Protein AF-A0A7S3GQY9-F1 (afdb_monomer_lite)

Sequence (196 aa):
VGAWNVLYLYLNHKKFEDNCARFPATVRAINEAFPRQYSHAFFSALTPGSHILKHHGPSNRMLRVWLPICGLEGFRLRVGDTIVQPNAGEAFIWDHSFEHEAWHEGDETRVVLIVDIWHPDLTEPEVKFLGTLQSCRLRAGRALVERAAAEQEERGVGRDPQDATYFEIVEKARHLLTDDDWWIVRAERDPTTRPT

Radius of gyration: 19.25 Å; chains: 1; bounding box: 44×37×62 Å

Foldseek 3Di:
DKDKDKAWCFDQPDGPVVSCVVPVVVVVCCCVVAVQFRRTKIKMKIAAFDKFDKDADPDQQKKKKKAWADLQVQKWKDFANDIDRDDHRDIDIGRRRGIMMIGRNGHAITMIIMIIGGDPPDDPVRSVVVSVVSVVVVVVVVVVLVVVCVVCVVVVNHDDPVSQDPVSCCVVCVPVCPDDCRRVDPDDPDPPNDDD

pLDDT: mean 86.22, std 13.92, range [39.22, 98.44]

InterPro domains:
  IPR007803 Aspartyl/asparaginy/proline hydroxylase [PF05118] (3-120)
  IPR027443 Isopenicillin N synthase-like superfamily [G3DSA:2.60.120.330] (1-132)
  IPR039038 Aspartyl/asparaginyl beta-hydroxylase family [PTHR12366] (2-126)

Organism: NCBI:txid89044

Structure (mmCIF, N/CA/C/O backbone):
data_AF-A0A7S3GQY9-F1
#
_entry.id   AF-A0A7S3GQY9-F1
#
loop_
_atom_site.group_PDB
_atom_site.id
_atom_site.type_symbol
_atom_site.label_atom_id
_atom_site.label_alt_id
_atom_site.label_comp_id
_atom_site.label_asym_id
_atom_site.label_entity_id
_atom_site.label_seq_id
_atom_site.pdbx_PDB_ins_code
_atom_site.Cartn_x
_atom_site.Cartn_y
_atom_site.Cartn_z
_atom_site.occupancy
_atom_site.B_iso_or_equiv
_atom_site.auth_seq_id
_atom_site.auth_comp_id
_atom_site.auth_asym_id
_atom_site.auth_atom_id
_atom_site.pdbx_PDB_model_num
ATOM 1 N N . VAL A 1 1 ? 19.673 -8.620 -5.152 1.00 66.25 1 VAL A N 1
ATOM 2 C CA . VAL A 1 1 ? 18.716 -8.353 -4.054 1.00 66.25 1 VAL A CA 1
ATOM 3 C C . VAL A 1 1 ? 17.996 -7.082 -4.436 1.00 66.25 1 VAL A C 1
ATOM 5 O O . VAL A 1 1 ? 18.682 -6.114 -4.728 1.00 66.25 1 VAL A O 1
ATOM 8 N N . GLY A 1 2 ? 16.673 -7.121 -4.559 1.00 82.38 2 GLY A N 1
ATOM 9 C CA . GLY A 1 2 ? 15.887 -5.933 -4.884 1.00 82.38 2 GLY A CA 1
ATOM 10 C C . GLY A 1 2 ? 15.655 -5.048 -3.659 1.00 82.38 2 GLY A C 1
ATOM 11 O O . GLY A 1 2 ? 15.672 -5.553 -2.536 1.00 82.38 2 GLY A O 1
ATOM 12 N N . ALA A 1 3 ? 15.452 -3.749 -3.868 1.00 89.88 3 ALA A N 1
ATOM 13 C CA . ALA A 1 3 ? 15.103 -2.788 -2.829 1.00 89.88 3 ALA A CA 1
ATOM 14 C C . ALA A 1 3 ? 13.622 -2.395 -2.927 1.00 89.88 3 ALA A C 1
ATOM 16 O O . ALA A 1 3 ? 13.051 -2.299 -4.016 1.00 89.88 3 ALA A O 1
ATOM 17 N N . TRP A 1 4 ? 13.007 -2.172 -1.765 1.00 91.44 4 TRP A N 1
ATOM 18 C CA . TRP A 1 4 ? 11.614 -1.761 -1.615 1.00 91.44 4 TRP A CA 1
ATOM 19 C C . TRP A 1 4 ? 11.543 -0.582 -0.649 1.00 91.44 4 TRP A C 1
ATOM 21 O O . TRP A 1 4 ? 12.058 -0.677 0.465 1.00 91.44 4 TRP A O 1
ATOM 31 N N . ASN A 1 5 ? 10.894 0.506 -1.063 1.00 91.12 5 ASN A N 1
ATOM 32 C CA . ASN A 1 5 ? 10.642 1.655 -0.200 1.00 91.12 5 ASN A CA 1
ATOM 33 C C . ASN A 1 5 ? 9.211 2.181 -0.386 1.00 91.12 5 ASN A C 1
ATOM 35 O O . ASN A 1 5 ? 8.551 1.918 -1.398 1.00 91.12 5 ASN A O 1
ATOM 39 N N . VAL A 1 6 ? 8.715 2.895 0.623 1.00 92.44 6 VAL A N 1
ATOM 40 C CA . VAL A 1 6 ? 7.352 3.423 0.672 1.00 92.44 6 VAL A CA 1
ATOM 41 C C . VAL A 1 6 ? 7.327 4.869 1.159 1.00 92.44 6 VAL A C 1
ATOM 43 O O . VAL A 1 6 ? 7.982 5.229 2.134 1.00 92.44 6 VAL A O 1
ATOM 46 N N . LEU A 1 7 ? 6.489 5.694 0.530 1.00 93.06 7 LEU A N 1
ATOM 47 C CA . LEU A 1 7 ? 6.181 7.050 0.985 1.00 93.06 7 LEU A CA 1
ATOM 48 C C . LEU A 1 7 ? 4.730 7.101 1.458 1.00 93.06 7 LEU A C 1
ATOM 50 O O . LEU A 1 7 ? 3.800 7.094 0.650 1.00 93.06 7 LEU A O 1
ATOM 54 N N . TYR A 1 8 ? 4.534 7.158 2.776 1.00 94.88 8 TYR A N 1
ATOM 55 C CA . TYR A 1 8 ? 3.202 7.225 3.376 1.00 94.88 8 TYR A CA 1
ATOM 56 C C . TYR A 1 8 ? 2.562 8.605 3.224 1.00 94.88 8 TYR A C 1
ATOM 58 O O . TYR A 1 8 ? 3.174 9.622 3.546 1.00 94.88 8 TYR A O 1
ATOM 66 N N . L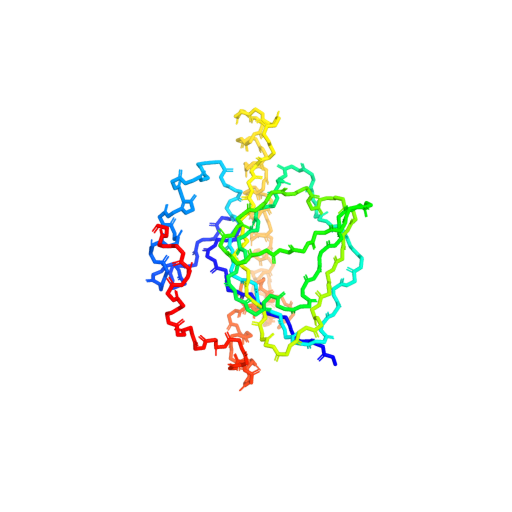EU A 1 9 ? 1.295 8.619 2.806 1.00 96.38 9 LEU A N 1
ATOM 67 C CA . LEU A 1 9 ? 0.381 9.758 2.943 1.00 96.38 9 LEU A CA 1
ATOM 68 C C . LEU A 1 9 ? -0.461 9.585 4.215 1.00 96.38 9 LEU A C 1
ATOM 70 O O . LEU A 1 9 ? -0.552 10.488 5.049 1.00 96.38 9 LEU A O 1
ATOM 74 N N . TYR A 1 10 ? -1.003 8.378 4.397 1.00 94.88 10 TYR A N 1
ATOM 75 C CA . TYR A 1 10 ? -1.777 7.965 5.562 1.00 94.88 10 TYR A CA 1
ATOM 76 C C . TYR A 1 10 ? -1.277 6.614 6.078 1.00 94.88 10 TYR A C 1
ATOM 78 O O . TYR A 1 10 ? -1.046 5.696 5.292 1.00 94.88 10 TYR A O 1
ATOM 86 N N . LEU A 1 11 ? -1.151 6.476 7.397 1.00 91.44 11 LEU A N 1
ATOM 87 C CA . LEU A 1 11 ? -0.920 5.195 8.063 1.00 91.44 11 LEU A CA 1
ATOM 88 C C . LEU A 1 11 ? -1.685 5.156 9.386 1.00 91.44 11 LEU A C 1
ATOM 90 O O . LEU A 1 11 ? -1.299 5.795 10.370 1.00 91.44 11 LEU A O 1
ATOM 94 N N . ASN A 1 12 ? -2.751 4.360 9.429 1.00 84.62 12 ASN A N 1
ATOM 95 C CA . ASN A 1 12 ? -3.686 4.327 10.549 1.00 84.62 12 ASN A CA 1
ATOM 96 C C . ASN A 1 12 ? -4.204 5.747 10.861 1.00 84.62 12 ASN A C 1
ATOM 98 O O . ASN A 1 12 ? -4.719 6.434 9.997 1.00 84.62 12 ASN A O 1
ATOM 102 N N . HIS A 1 13 ? -4.045 6.234 12.090 1.00 78.25 13 HIS A N 1
ATOM 103 C CA . HIS A 1 13 ? -4.490 7.573 12.489 1.00 78.25 13 HIS A CA 1
ATOM 104 C C . HIS A 1 13 ? -3.483 8.688 12.155 1.00 78.25 13 HIS A C 1
ATOM 106 O O . HIS A 1 13 ? -3.717 9.839 12.520 1.00 78.25 13 HIS A O 1
ATOM 112 N N . LYS A 1 14 ? -2.346 8.372 11.516 1.00 84.38 14 LYS A N 1
ATOM 113 C CA . LYS A 1 14 ? -1.317 9.358 11.177 1.00 84.38 14 LYS A CA 1
ATOM 114 C C . LYS A 1 14 ? -1.468 9.805 9.729 1.00 84.38 14 LYS A C 1
ATOM 116 O O . LYS A 1 14 ? -1.336 9.004 8.806 1.00 84.38 14 LYS A O 1
ATOM 121 N N . LYS A 1 15 ? -1.675 11.107 9.552 1.00 91.06 15 LYS A N 1
ATOM 122 C CA . LYS A 1 15 ? -1.499 11.811 8.283 1.00 91.06 15 LYS A CA 1
ATOM 123 C C . LYS A 1 15 ? -0.085 12.387 8.243 1.00 91.06 15 LYS A C 1
ATOM 125 O O . LYS A 1 15 ? 0.332 13.061 9.184 1.00 91.06 15 LYS A O 1
ATOM 130 N N . PHE A 1 16 ? 0.669 12.089 7.192 1.00 92.94 16 PHE A N 1
ATOM 131 C CA . PHE A 1 16 ? 2.026 12.606 7.015 1.00 92.94 16 PHE A CA 1
ATOM 132 C C . PHE A 1 16 ? 1.949 13.943 6.282 1.00 92.94 16 PHE A C 1
ATOM 134 O O . PHE A 1 16 ? 1.978 13.976 5.056 1.00 92.94 16 PHE A O 1
ATOM 141 N N . GLU A 1 17 ? 1.807 15.037 7.035 1.00 94.25 17 GLU A N 1
ATOM 142 C CA . GLU A 1 17 ? 1.502 16.365 6.479 1.00 94.25 17 GLU A CA 1
ATOM 143 C C . GLU A 1 17 ? 2.507 16.825 5.413 1.00 94.25 17 GLU A C 1
ATOM 145 O O . GLU A 1 17 ? 2.083 17.230 4.333 1.00 94.25 17 GLU A O 1
ATOM 150 N N . ASP A 1 18 ? 3.813 16.663 5.648 1.00 93.06 18 ASP A N 1
ATOM 151 C CA . ASP A 1 18 ? 4.853 17.043 4.679 1.00 93.06 18 ASP A CA 1
ATOM 152 C C . ASP A 1 18 ? 4.726 16.267 3.359 1.00 93.06 18 ASP A C 1
ATOM 154 O O . ASP A 1 18 ? 4.858 16.826 2.270 1.00 93.06 18 ASP A O 1
ATOM 158 N N . ASN A 1 19 ? 4.407 14.973 3.439 1.00 94.06 19 ASN A N 1
ATOM 159 C CA . ASN A 1 19 ? 4.183 14.137 2.263 1.00 94.06 19 ASN A CA 1
ATOM 160 C C . ASN A 1 19 ? 2.878 14.519 1.559 1.00 94.06 19 ASN A C 1
ATOM 162 O O . ASN A 1 19 ? 2.859 14.692 0.344 1.00 94.06 19 ASN A O 1
ATOM 166 N N . CYS A 1 20 ? 1.792 14.715 2.307 1.00 95.69 20 CYS A N 1
ATOM 167 C CA . CYS A 1 20 ? 0.514 15.161 1.757 1.00 95.69 20 CYS A CA 1
ATOM 168 C C . CYS A 1 20 ? 0.630 16.517 1.043 1.00 95.69 20 CYS A C 1
ATOM 170 O O . CYS A 1 20 ? 0.032 16.693 -0.018 1.00 95.69 20 CYS A O 1
ATOM 172 N N . ALA A 1 21 ? 1.418 17.451 1.583 1.00 96.12 21 ALA A N 1
ATOM 173 C CA . ALA A 1 21 ? 1.651 18.767 0.993 1.00 96.12 21 ALA A CA 1
ATOM 174 C C . ALA A 1 21 ? 2.384 18.699 -0.358 1.00 96.12 21 ALA A C 1
ATOM 176 O O . ALA A 1 21 ? 2.179 19.566 -1.206 1.00 96.12 21 ALA A O 1
ATOM 177 N N . ARG A 1 22 ? 3.189 17.652 -0.594 1.00 94.25 22 ARG A N 1
ATOM 178 C CA . ARG A 1 22 ? 3.856 17.396 -1.884 1.00 94.25 22 ARG A CA 1
ATOM 179 C C . ARG A 1 22 ? 2.909 16.834 -2.947 1.00 94.25 22 ARG A C 1
ATOM 181 O O . ARG A 1 22 ? 3.164 17.015 -4.134 1.00 94.25 22 ARG A O 1
ATOM 188 N N . PHE A 1 23 ? 1.814 16.188 -2.540 1.00 95.75 23 PHE A N 1
ATOM 189 C CA . PHE A 1 23 ? 0.861 15.522 -3.438 1.00 95.75 23 PHE A CA 1
ATOM 190 C C . PHE A 1 23 ? -0.600 15.958 -3.193 1.00 95.75 23 PHE A C 1
ATOM 192 O O . PHE A 1 23 ? -1.478 15.111 -2.993 1.00 95.75 23 PHE A O 1
ATOM 199 N N . PRO A 1 24 ? -0.920 17.268 -3.229 1.00 96.12 24 PRO A N 1
ATOM 200 C CA . PRO A 1 24 ? -2.246 17.765 -2.855 1.00 96.12 24 PRO A CA 1
ATOM 201 C C . PRO A 1 24 ? -3.353 17.283 -3.803 1.00 96.12 24 PRO A C 1
ATOM 203 O O . PRO A 1 24 ? -4.489 17.074 -3.376 1.00 96.12 24 PRO A O 1
ATOM 206 N N . ALA A 1 25 ? -3.037 17.082 -5.088 1.00 95.69 25 ALA A N 1
ATOM 207 C CA . ALA A 1 25 ? -3.983 16.536 -6.058 1.00 95.69 25 ALA A CA 1
ATOM 208 C C . ALA A 1 25 ? -4.314 15.067 -5.776 1.00 95.69 25 ALA A C 1
ATOM 210 O O . ALA A 1 25 ? -5.487 14.705 -5.748 1.00 95.69 25 ALA A O 1
ATOM 211 N N . THR A 1 26 ? -3.300 14.253 -5.477 1.00 95.62 26 THR A N 1
ATOM 212 C CA . THR A 1 26 ? -3.474 12.848 -5.091 1.00 95.62 26 THR A CA 1
ATOM 213 C C . THR A 1 26 ? -4.293 12.724 -3.813 1.00 95.62 26 THR A C 1
ATOM 215 O O . THR A 1 26 ? -5.232 11.940 -3.759 1.00 95.62 26 THR A O 1
ATOM 218 N N . VAL A 1 27 ? -3.987 13.532 -2.794 1.00 96.19 27 VAL A N 1
ATOM 219 C CA . VAL A 1 27 ? -4.730 13.540 -1.525 1.00 96.19 27 VAL A CA 1
ATOM 220 C C . VAL A 1 27 ? -6.208 13.855 -1.748 1.00 96.19 27 VAL A C 1
ATOM 222 O O . VAL A 1 27 ? -7.071 13.169 -1.204 1.00 96.19 27 VAL A O 1
ATOM 225 N N . ARG A 1 28 ? -6.514 14.869 -2.563 1.00 95.94 28 ARG A N 1
ATOM 226 C CA . ARG A 1 28 ? -7.898 15.194 -2.921 1.00 95.94 28 ARG A CA 1
ATOM 227 C C . ARG A 1 28 ? -8.576 14.030 -3.647 1.00 95.94 28 ARG A C 1
ATOM 229 O O . ARG A 1 28 ? -9.638 13.608 -3.206 1.00 95.94 28 ARG A O 1
ATOM 236 N N . ALA A 1 29 ? -7.934 13.473 -4.675 1.00 94.88 29 ALA A N 1
ATOM 237 C CA . ALA A 1 29 ? -8.479 12.359 -5.449 1.00 94.88 29 ALA A CA 1
ATOM 238 C C . ALA A 1 29 ? -8.781 11.131 -4.573 1.00 94.88 29 ALA A C 1
ATOM 240 O O . ALA A 1 29 ? -9.837 10.527 -4.717 1.00 94.88 29 ALA A O 1
ATOM 241 N N . ILE A 1 30 ? -7.904 10.797 -3.618 1.00 95.38 30 ILE A N 1
ATOM 242 C CA . ILE A 1 30 ? -8.138 9.701 -2.664 1.00 95.38 30 ILE A CA 1
ATOM 243 C C . ILE A 1 30 ? -9.391 9.967 -1.826 1.00 95.38 30 ILE A C 1
ATOM 245 O O . ILE A 1 30 ? -10.235 9.084 -1.696 1.00 95.38 30 ILE A O 1
ATOM 249 N N . ASN A 1 31 ? -9.521 11.169 -1.262 1.00 93.44 31 ASN A N 1
ATOM 250 C CA . ASN A 1 31 ? -10.649 11.503 -0.389 1.00 93.44 31 ASN A CA 1
ATOM 251 C C . ASN A 1 31 ? -11.984 11.551 -1.148 1.00 93.44 31 ASN A C 1
ATOM 253 O O . ASN A 1 31 ? -13.014 11.187 -0.585 1.00 93.44 31 ASN A O 1
ATOM 257 N N . GLU A 1 32 ? -11.968 11.987 -2.408 1.00 94.88 32 GLU A N 1
ATOM 258 C CA . GLU A 1 32 ? -13.156 12.044 -3.265 1.00 94.88 32 GLU A CA 1
ATOM 259 C C . GLU A 1 32 ? -13.560 10.655 -3.783 1.00 94.88 32 GLU A C 1
ATOM 261 O O . GLU A 1 32 ? -14.735 10.297 -3.724 1.00 94.88 32 GLU A O 1
ATOM 266 N N . ALA A 1 33 ? -12.599 9.852 -4.252 1.00 93.88 33 ALA A N 1
ATOM 267 C CA . ALA A 1 33 ? -12.867 8.530 -4.817 1.00 93.88 33 ALA A CA 1
ATOM 268 C C . ALA A 1 33 ? -13.163 7.467 -3.747 1.00 93.88 33 ALA A C 1
ATOM 270 O O . ALA A 1 33 ? -13.945 6.546 -3.984 1.00 93.88 33 ALA A O 1
ATOM 271 N N . PHE A 1 34 ? -12.549 7.585 -2.566 1.00 93.56 34 PHE A N 1
ATOM 272 C CA . PHE A 1 34 ? -12.616 6.580 -1.506 1.00 93.56 34 PHE A CA 1
ATOM 273 C C . PHE A 1 34 ? -13.061 7.199 -0.173 1.00 93.56 34 PHE A C 1
ATOM 275 O O . PHE A 1 34 ? -12.287 7.257 0.785 1.00 93.56 34 PHE A O 1
ATOM 282 N N . PRO A 1 35 ? -14.339 7.602 -0.042 1.00 87.50 35 PRO A N 1
ATOM 283 C CA . PRO A 1 35 ? -14.856 8.173 1.204 1.00 87.50 35 PRO A CA 1
ATOM 284 C C . PRO A 1 35 ? -14.776 7.198 2.394 1.00 87.50 35 PRO A C 1
ATOM 286 O O . PRO A 1 35 ? -14.748 7.629 3.544 1.00 87.50 35 PRO A O 1
ATOM 289 N N . ARG A 1 36 ? -14.693 5.883 2.130 1.00 90.88 36 ARG A N 1
ATOM 290 C CA . ARG A 1 36 ? -14.499 4.812 3.129 1.00 90.88 36 ARG A CA 1
ATOM 291 C C . ARG A 1 36 ? -13.051 4.297 3.179 1.00 90.88 36 ARG A C 1
ATOM 293 O O . ARG A 1 36 ? -12.821 3.110 3.417 1.00 90.88 36 ARG A O 1
ATOM 300 N N . GLN A 1 37 ? -12.065 5.151 2.910 1.00 90.94 37 GLN A N 1
ATOM 301 C CA . GLN A 1 37 ? -10.655 4.761 2.974 1.00 90.94 37 GLN A CA 1
ATOM 302 C C . GLN A 1 37 ? -10.226 4.369 4.401 1.00 90.94 37 GLN A C 1
ATOM 304 O O . GLN A 1 37 ? -10.665 4.949 5.395 1.00 90.94 37 GLN A O 1
ATOM 309 N N . TYR A 1 38 ? -9.355 3.367 4.508 1.00 93.38 38 TYR A N 1
ATOM 310 C CA . TYR A 1 38 ? -8.926 2.735 5.762 1.00 93.38 38 TYR A CA 1
ATOM 311 C C . TYR A 1 38 ? -7.896 3.580 6.550 1.00 93.38 38 TYR A C 1
ATOM 313 O O . TYR A 1 38 ? -7.313 3.143 7.539 1.00 93.38 38 TYR A O 1
ATOM 321 N N . SER A 1 39 ? -7.647 4.820 6.127 1.00 92.50 39 SER A N 1
ATOM 322 C CA . SER A 1 39 ? -6.554 5.681 6.603 1.00 92.50 39 SER A CA 1
ATOM 323 C C . SER A 1 39 ? -5.181 5.045 6.393 1.00 92.50 39 SER A C 1
ATOM 325 O O . SER A 1 39 ? -4.273 5.158 7.213 1.00 92.50 39 SER A O 1
ATOM 327 N N . HIS A 1 40 ? -5.027 4.365 5.259 1.00 95.12 40 HIS A N 1
ATOM 328 C CA . HIS A 1 40 ? -3.779 3.751 4.840 1.00 95.12 40 HIS A CA 1
ATOM 329 C C . HIS A 1 40 ? -3.598 3.960 3.337 1.00 95.12 40 HIS A C 1
ATOM 331 O O . HIS A 1 40 ? -4.279 3.335 2.526 1.00 95.12 40 HIS A O 1
ATOM 337 N N . ALA A 1 41 ? -2.708 4.885 2.981 1.00 97.44 41 ALA A N 1
ATOM 338 C CA . ALA A 1 41 ? -2.364 5.161 1.596 1.00 97.44 41 ALA A CA 1
ATOM 339 C C . ALA A 1 41 ? -0.909 5.601 1.470 1.00 97.44 41 ALA A C 1
ATOM 341 O O . ALA A 1 41 ? -0.413 6.390 2.283 1.00 97.44 41 ALA A O 1
ATOM 342 N N . PHE A 1 42 ? -0.231 5.099 0.446 1.00 97.62 42 PHE A N 1
ATOM 343 C CA . PHE A 1 42 ? 1.195 5.312 0.245 1.00 97.62 42 PHE A CA 1
ATOM 344 C C . PHE A 1 42 ? 1.606 5.018 -1.195 1.00 97.62 42 PHE A C 1
ATOM 346 O O . PHE A 1 42 ? 0.968 4.229 -1.890 1.00 97.62 42 PHE A O 1
ATOM 353 N N . PHE A 1 43 ? 2.700 5.633 -1.631 1.00 97.31 43 PHE A N 1
ATOM 354 C CA . PHE A 1 43 ? 3.403 5.200 -2.834 1.00 97.31 43 PHE A CA 1
ATOM 355 C C . PHE A 1 43 ? 4.357 4.067 -2.468 1.00 97.31 43 PHE A C 1
ATOM 357 O O . PHE A 1 43 ? 5.047 4.150 -1.454 1.00 97.31 43 PHE A O 1
ATOM 364 N N . SER A 1 44 ? 4.399 3.024 -3.288 1.00 96.38 44 SER A N 1
ATOM 365 C CA . SER A 1 44 ? 5.297 1.881 -3.145 1.00 96.38 44 SER A CA 1
ATOM 366 C C . SER A 1 44 ? 6.220 1.808 -4.352 1.00 96.38 44 SER A C 1
ATOM 368 O O . SER A 1 44 ? 5.732 1.648 -5.472 1.00 96.38 44 SER A O 1
ATOM 370 N N . ALA A 1 45 ? 7.530 1.881 -4.116 1.00 95.25 45 ALA A N 1
ATOM 371 C CA . ALA A 1 45 ? 8.565 1.805 -5.142 1.00 95.25 45 ALA A CA 1
ATOM 372 C C . ALA A 1 45 ? 9.361 0.502 -5.018 1.00 95.25 45 ALA A C 1
ATOM 374 O O . ALA A 1 45 ? 9.794 0.162 -3.920 1.00 95.25 45 ALA A O 1
ATOM 375 N N . LEU A 1 46 ? 9.566 -0.229 -6.113 1.00 94.88 46 LEU A N 1
ATOM 376 C CA . LEU A 1 46 ? 10.291 -1.506 -6.100 1.00 94.88 46 LEU A CA 1
ATOM 377 C C . LEU A 1 46 ? 11.298 -1.563 -7.257 1.00 94.88 46 LEU A C 1
ATOM 379 O O . LEU A 1 46 ? 10.917 -1.331 -8.405 1.00 94.88 46 LEU A O 1
ATOM 383 N N . THR A 1 47 ? 12.564 -1.878 -6.967 1.00 94.56 47 THR A N 1
ATOM 384 C CA . THR A 1 47 ? 13.623 -1.933 -7.993 1.00 94.56 47 THR A CA 1
ATOM 385 C C . THR A 1 47 ? 13.492 -3.152 -8.909 1.00 94.56 47 THR A C 1
ATOM 387 O O . THR A 1 47 ? 12.943 -4.177 -8.482 1.00 94.56 47 THR A O 1
ATOM 390 N N . PRO A 1 48 ? 14.074 -3.098 -10.120 1.00 94.69 48 PRO A N 1
ATOM 391 C CA . PRO A 1 48 ? 14.317 -4.254 -10.984 1.00 94.69 48 PRO A CA 1
ATOM 392 C C . PRO A 1 48 ? 14.835 -5.502 -10.261 1.00 94.69 48 PRO A C 1
ATOM 394 O O . PRO A 1 48 ? 15.601 -5.415 -9.295 1.00 94.69 48 PRO A O 1
ATOM 397 N N . GLY A 1 49 ? 14.423 -6.674 -10.744 1.00 93.69 49 GLY A N 1
ATOM 398 C CA . GLY A 1 49 ? 14.831 -7.986 -10.230 1.00 93.69 49 GLY A CA 1
ATOM 399 C C . GLY A 1 49 ? 14.267 -8.338 -8.848 1.00 93.69 49 GLY A C 1
ATOM 400 O O . GLY A 1 49 ? 14.742 -9.280 -8.208 1.00 93.69 49 GLY A O 1
ATOM 401 N N . SER A 1 50 ? 13.286 -7.581 -8.355 1.00 95.69 50 SER A N 1
ATOM 402 C CA . SER A 1 50 ? 12.671 -7.825 -7.050 1.00 95.69 50 SER A CA 1
ATOM 403 C C . SER A 1 50 ? 11.627 -8.935 -7.106 1.00 95.69 50 SER A C 1
ATOM 405 O O . SER A 1 50 ? 10.814 -9.006 -8.026 1.00 95.69 50 SER A O 1
ATOM 407 N N . HIS A 1 51 ? 11.585 -9.743 -6.049 1.00 96.44 51 HIS A N 1
ATOM 408 C CA . HIS A 1 51 ? 10.544 -10.738 -5.820 1.00 96.44 51 HIS A CA 1
ATOM 409 C C . HIS A 1 51 ? 10.048 -10.621 -4.378 1.00 96.44 51 HIS A C 1
ATOM 411 O O . HIS A 1 51 ? 10.780 -10.898 -3.427 1.00 96.44 51 HIS A O 1
ATOM 417 N N . ILE A 1 52 ? 8.800 -10.184 -4.225 1.00 95.88 52 ILE A N 1
ATOM 418 C CA . ILE A 1 52 ? 8.088 -10.184 -2.952 1.00 95.88 52 ILE A CA 1
ATOM 419 C C . ILE A 1 52 ? 7.489 -11.575 -2.777 1.00 95.88 52 ILE A C 1
ATOM 421 O O . ILE A 1 52 ? 6.582 -11.952 -3.520 1.00 95.88 52 ILE A O 1
ATOM 425 N N . LEU A 1 53 ? 8.014 -12.313 -1.799 1.00 96.69 53 LEU A N 1
ATOM 426 C CA . LEU A 1 53 ? 7.615 -13.688 -1.509 1.00 96.69 53 LEU A CA 1
ATOM 427 C C . LEU A 1 53 ? 6.138 -13.794 -1.114 1.00 96.69 53 LEU A C 1
ATOM 429 O O . LEU A 1 53 ? 5.521 -12.824 -0.672 1.00 96.69 53 LEU A O 1
ATOM 433 N N . LYS A 1 54 ? 5.605 -15.013 -1.215 1.00 97.75 54 LYS A N 1
ATOM 434 C CA . LYS A 1 54 ? 4.247 -15.369 -0.792 1.00 97.75 54 LYS A CA 1
ATOM 435 C C . LYS A 1 54 ? 3.974 -14.936 0.641 1.00 97.75 54 LYS A C 1
ATOM 437 O O . LYS A 1 54 ? 4.704 -15.310 1.558 1.00 97.75 54 LYS A O 1
ATOM 442 N N . HIS A 1 55 ? 2.911 -14.168 0.823 1.00 97.69 55 HIS A N 1
ATOM 443 C CA . HIS A 1 55 ? 2.457 -13.722 2.131 1.00 97.69 55 HIS A CA 1
ATOM 444 C C . HIS A 1 55 ? 0.963 -13.397 2.113 1.00 97.69 55 HIS A C 1
ATOM 446 O O . HIS A 1 55 ? 0.302 -13.446 1.075 1.00 97.69 55 HIS A O 1
ATOM 452 N N . HIS A 1 56 ? 0.441 -13.068 3.291 1.00 97.75 56 HIS A N 1
ATOM 453 C CA . HIS A 1 56 ? -0.929 -12.625 3.493 1.00 97.75 56 HIS A CA 1
ATOM 454 C C . HIS A 1 56 ? -0.945 -11.239 4.120 1.00 97.75 56 HIS A C 1
ATOM 456 O O . HIS A 1 56 ? -0.074 -10.873 4.915 1.00 97.75 56 HIS A O 1
ATOM 462 N N . GLY A 1 57 ? -1.991 -10.492 3.800 1.00 94.25 57 GLY A N 1
ATOM 463 C CA . GLY A 1 57 ? -2.366 -9.290 4.511 1.00 94.25 57 GLY A CA 1
ATOM 464 C C . GLY A 1 57 ? -2.746 -9.568 5.961 1.00 94.25 57 GLY A C 1
ATOM 465 O O . GLY A 1 57 ? -3.157 -10.676 6.308 1.00 94.25 57 GLY A O 1
ATOM 466 N N . PRO A 1 58 ? -2.678 -8.548 6.828 1.00 90.88 58 PRO A N 1
ATOM 467 C CA . PRO A 1 58 ? -2.974 -8.709 8.246 1.00 90.88 58 PRO A CA 1
ATOM 468 C C . PRO A 1 58 ? -4.468 -8.910 8.542 1.00 90.88 58 PRO A C 1
ATOM 470 O O . PRO A 1 58 ? -4.818 -9.263 9.669 1.00 90.88 58 PRO A O 1
ATOM 473 N N . SER A 1 59 ? -5.369 -8.605 7.599 1.00 92.88 59 SER A N 1
ATOM 474 C CA . SER A 1 59 ? -6.814 -8.679 7.825 1.00 92.88 59 SER A CA 1
ATOM 475 C C . SER A 1 59 ? -7.621 -8.649 6.526 1.00 92.88 59 SER A C 1
ATOM 477 O O . SER A 1 59 ? -7.273 -7.916 5.609 1.00 92.88 59 SER A O 1
ATOM 479 N N . ASN A 1 60 ? -8.754 -9.355 6.510 1.00 95.56 60 ASN A N 1
ATOM 480 C CA . ASN A 1 60 ? -9.788 -9.309 5.466 1.00 95.56 60 ASN A CA 1
ATOM 481 C C . ASN A 1 60 ? -10.816 -8.171 5.656 1.00 95.56 60 ASN A C 1
ATOM 483 O O . ASN A 1 60 ? -11.806 -8.083 4.941 1.00 95.56 60 ASN A O 1
ATOM 487 N N . ARG A 1 61 ? -10.622 -7.296 6.651 1.00 95.75 61 ARG A N 1
ATOM 488 C CA . ARG A 1 61 ? -11.523 -6.156 6.922 1.00 95.75 61 ARG A CA 1
ATOM 489 C C . ARG A 1 61 ? -11.353 -5.008 5.931 1.00 95.75 61 ARG A C 1
ATOM 491 O O . ARG A 1 61 ? -12.104 -4.036 5.994 1.00 95.75 61 ARG A O 1
ATOM 498 N N . MET A 1 62 ? -10.347 -5.088 5.069 1.00 95.75 62 MET A N 1
ATOM 499 C CA . MET A 1 62 ? -10.027 -4.062 4.094 1.00 95.75 62 MET A CA 1
ATOM 500 C C . MET A 1 62 ? -9.670 -4.699 2.755 1.00 95.75 62 MET A C 1
ATOM 502 O O . MET A 1 62 ? -9.064 -5.768 2.715 1.00 95.75 62 MET A O 1
ATOM 506 N N . LEU A 1 63 ? -10.012 -4.010 1.675 1.00 97.69 63 LEU A N 1
ATOM 507 C CA . LEU A 1 63 ? -9.536 -4.314 0.332 1.00 97.69 63 LEU A CA 1
ATOM 508 C C . LEU A 1 63 ? -8.421 -3.341 -0.037 1.00 97.69 63 LEU A C 1
ATOM 510 O O . LEU A 1 63 ? -8.358 -2.228 0.488 1.00 97.69 63 LEU A O 1
ATOM 514 N N . ARG A 1 64 ? -7.548 -3.762 -0.948 1.00 97.81 64 ARG A N 1
ATOM 515 C CA . ARG A 1 64 ? -6.413 -2.976 -1.418 1.00 97.81 64 ARG A CA 1
ATOM 516 C C . ARG A 1 64 ? -6.656 -2.501 -2.840 1.00 97.81 64 ARG A C 1
ATOM 518 O O . ARG A 1 64 ? -6.862 -3.304 -3.745 1.00 97.81 64 ARG A O 1
ATOM 525 N N . VAL A 1 65 ? -6.611 -1.188 -3.026 1.00 97.94 65 VAL A N 1
ATOM 526 C CA . VAL A 1 65 ? -6.676 -0.528 -4.330 1.00 97.94 65 VAL A CA 1
ATOM 527 C C . VAL A 1 65 ? -5.260 -0.220 -4.785 1.00 97.94 65 VAL A C 1
ATOM 529 O O . VAL A 1 65 ? -4.509 0.440 -4.063 1.00 97.94 65 VAL A O 1
ATOM 532 N N . TRP A 1 66 ? -4.889 -0.693 -5.971 1.00 97.75 66 TRP A N 1
ATOM 533 C CA . TRP A 1 66 ? -3.626 -0.365 -6.631 1.00 97.75 66 TRP A CA 1
ATOM 534 C C . TRP A 1 66 ? -3.900 0.505 -7.848 1.00 97.75 66 TRP A C 1
ATOM 536 O O . TRP A 1 66 ? -4.691 0.126 -8.705 1.00 97.75 66 TRP A O 1
ATOM 546 N N . LEU A 1 67 ? -3.214 1.644 -7.927 1.00 97.56 67 LEU A N 1
ATOM 547 C CA . LEU A 1 67 ? -3.093 2.463 -9.128 1.00 97.56 67 LEU A CA 1
ATOM 548 C C . LEU A 1 67 ? -1.623 2.431 -9.578 1.00 97.56 67 LEU A C 1
ATOM 550 O O . LEU A 1 67 ? -0.786 3.126 -8.991 1.00 97.56 67 LEU A O 1
ATOM 554 N N . PRO A 1 68 ? -1.279 1.596 -10.569 1.00 96.56 68 PRO A N 1
ATOM 555 C CA . PRO A 1 68 ? 0.062 1.555 -11.138 1.00 96.56 68 PRO A CA 1
ATOM 556 C C . PRO A 1 68 ? 0.390 2.863 -11.866 1.00 96.56 68 PRO A C 1
ATOM 558 O O . PRO A 1 68 ? -0.454 3.397 -12.586 1.00 96.56 68 PRO A O 1
ATOM 561 N N . ILE A 1 69 ? 1.608 3.380 -11.681 1.00 94.50 69 ILE A N 1
ATOM 562 C CA . ILE A 1 69 ? 2.014 4.691 -12.212 1.00 94.50 69 ILE A CA 1
ATOM 563 C C . ILE A 1 69 ? 3.055 4.538 -13.321 1.00 94.50 69 ILE A C 1
ATOM 565 O O . ILE A 1 69 ? 2.815 4.991 -14.434 1.00 94.50 69 ILE A O 1
ATOM 569 N N . CYS A 1 70 ? 4.198 3.911 -13.036 1.00 93.69 70 CYS A N 1
ATOM 570 C CA . CYS A 1 70 ? 5.314 3.791 -13.983 1.00 93.69 70 CYS A CA 1
ATOM 571 C C . CYS A 1 70 ? 6.211 2.580 -13.676 1.00 93.69 70 CYS A C 1
ATOM 573 O O . CYS A 1 70 ? 6.036 1.932 -12.637 1.00 93.69 70 CYS A O 1
ATOM 5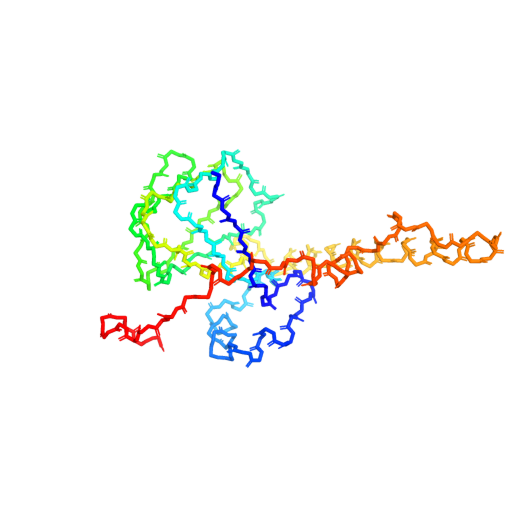75 N N . GLY A 1 71 ? 7.146 2.279 -14.589 1.00 92.69 71 GLY A N 1
ATOM 576 C CA . GLY A 1 71 ? 8.117 1.186 -14.465 1.00 92.69 71 GLY A CA 1
ATOM 577 C C . GLY A 1 71 ? 7.466 -0.195 -14.382 1.00 92.69 71 GLY A C 1
ATOM 578 O O . GLY A 1 71 ? 7.869 -1.017 -13.571 1.00 92.69 71 GLY A O 1
ATOM 579 N N . LEU A 1 72 ? 6.388 -0.429 -15.134 1.00 94.56 72 LEU A N 1
ATOM 580 C CA . LEU A 1 72 ? 5.534 -1.620 -14.987 1.00 94.56 72 LEU A CA 1
ATOM 581 C C . LEU A 1 72 ? 5.923 -2.775 -15.917 1.00 94.56 72 LEU A C 1
ATOM 583 O O . LEU A 1 72 ? 5.308 -3.839 -15.862 1.00 94.56 72 LEU A O 1
ATOM 587 N N . GLU A 1 73 ? 6.920 -2.589 -16.781 1.00 94.25 73 GLU A N 1
ATOM 588 C CA . GLU A 1 73 ? 7.413 -3.678 -17.617 1.00 94.25 73 GLU A CA 1
ATOM 589 C C . GLU A 1 73 ? 7.904 -4.836 -16.737 1.00 94.25 73 GLU A C 1
ATOM 591 O O . GLU A 1 73 ? 8.553 -4.633 -15.713 1.00 94.25 73 GLU A O 1
ATOM 596 N N . GLY A 1 74 ? 7.511 -6.066 -17.076 1.00 94.31 74 GLY A N 1
ATOM 597 C CA . GLY A 1 74 ? 7.847 -7.254 -16.284 1.00 94.31 74 GLY A CA 1
ATOM 598 C C . GLY A 1 74 ? 7.216 -7.310 -14.882 1.00 94.31 74 GLY A C 1
ATOM 599 O O . GLY A 1 74 ? 7.524 -8.233 -14.123 1.00 94.31 74 GLY A O 1
ATOM 600 N N . PHE A 1 75 ? 6.334 -6.374 -14.513 1.00 96.81 75 PHE A N 1
ATOM 601 C CA . PHE A 1 75 ? 5.648 -6.394 -13.225 1.00 96.81 75 PHE A CA 1
ATOM 602 C C . PHE A 1 75 ? 4.436 -7.336 -13.252 1.00 96.81 75 PHE A C 1
ATOM 604 O O . PHE A 1 75 ? 3.522 -7.211 -14.069 1.00 96.81 75 PHE A O 1
ATOM 611 N N . ARG A 1 76 ? 4.417 -8.291 -12.318 1.00 97.31 76 ARG A N 1
ATOM 612 C CA . ARG A 1 76 ? 3.331 -9.263 -12.142 1.00 97.31 76 ARG A CA 1
ATOM 613 C C . ARG A 1 76 ? 2.926 -9.366 -10.680 1.00 97.31 76 ARG A C 1
ATOM 615 O O . ARG A 1 76 ? 3.775 -9.348 -9.790 1.00 97.31 76 ARG A O 1
ATOM 622 N N . LEU A 1 77 ? 1.630 -9.529 -10.443 1.00 98.19 77 LEU A N 1
ATOM 623 C CA . LEU A 1 77 ? 1.046 -9.817 -9.135 1.00 98.19 77 LEU A CA 1
ATOM 624 C C . LEU A 1 77 ? 0.259 -11.122 -9.234 1.00 98.19 77 LEU A C 1
ATOM 626 O O . LEU A 1 77 ? -0.596 -11.245 -10.106 1.00 98.19 77 LEU A O 1
ATOM 630 N N . ARG A 1 78 ? 0.491 -12.071 -8.329 1.00 98.38 78 ARG A N 1
ATOM 631 C CA . ARG A 1 78 ? -0.427 -13.196 -8.122 1.00 98.38 78 ARG A CA 1
ATOM 632 C C . ARG A 1 78 ? -1.266 -12.943 -6.877 1.00 98.38 78 ARG A C 1
ATOM 634 O O . ARG A 1 78 ? -0.708 -12.599 -5.841 1.00 98.38 78 ARG A O 1
ATOM 641 N N . VAL A 1 79 ? -2.574 -13.172 -6.969 1.00 98.12 79 VAL A N 1
ATOM 642 C CA . VAL A 1 79 ? -3.515 -13.180 -5.839 1.00 98.12 79 VAL A CA 1
ATOM 643 C C . VAL A 1 79 ? -4.324 -14.471 -5.905 1.00 98.12 79 VAL A C 1
ATOM 645 O O . VAL A 1 79 ? -5.067 -14.689 -6.865 1.00 98.12 79 VAL A O 1
ATOM 648 N N . GLY A 1 80 ? -4.154 -15.354 -4.918 1.00 96.75 80 GLY A N 1
ATOM 649 C CA . GLY A 1 80 ? -4.684 -16.716 -4.994 1.00 96.75 80 GLY A CA 1
ATOM 650 C C . GLY A 1 80 ? -4.194 -17.411 -6.268 1.00 96.75 80 GLY A C 1
ATOM 651 O O . GLY A 1 80 ? -2.990 -17.475 -6.515 1.00 96.75 80 GLY A O 1
ATOM 652 N N . ASP A 1 81 ? -5.120 -17.861 -7.109 1.00 96.62 81 ASP A N 1
ATOM 653 C CA . ASP A 1 81 ? -4.802 -18.545 -8.372 1.00 96.62 81 ASP A CA 1
ATOM 654 C C . ASP A 1 81 ? -4.769 -17.608 -9.592 1.00 96.62 81 ASP A C 1
ATOM 656 O O . ASP A 1 81 ? -4.555 -18.050 -10.720 1.00 96.62 81 ASP A O 1
ATOM 660 N N . THR A 1 82 ? -4.984 -16.304 -9.394 1.00 97.62 82 THR A N 1
ATOM 661 C CA . THR A 1 82 ? -5.054 -15.324 -10.487 1.00 97.62 82 THR A CA 1
ATOM 662 C C . THR A 1 82 ? -3.749 -14.552 -10.609 1.00 97.62 82 THR A C 1
ATOM 664 O O . THR A 1 82 ? -3.251 -14.013 -9.621 1.00 97.62 82 THR A O 1
ATOM 667 N N . ILE A 1 83 ? -3.217 -14.446 -11.830 1.00 97.88 83 ILE A N 1
ATOM 668 C CA . ILE A 1 83 ? -2.109 -13.540 -12.152 1.00 97.88 83 ILE A CA 1
ATOM 669 C C . ILE A 1 83 ? -2.658 -12.291 -12.836 1.00 97.88 83 ILE A C 1
ATOM 671 O O . ILE A 1 83 ? -3.408 -12.374 -13.805 1.00 97.88 83 ILE A O 1
ATOM 675 N N . VAL A 1 84 ? -2.244 -11.135 -12.329 1.00 96.75 84 VAL A N 1
ATOM 676 C CA . VAL A 1 84 ? -2.563 -9.803 -12.834 1.00 96.75 84 VAL A CA 1
ATOM 677 C C . VAL A 1 84 ? -1.284 -9.178 -13.389 1.00 96.75 84 VAL A C 1
ATOM 679 O O . VAL A 1 84 ? -0.231 -9.219 -12.745 1.00 96.75 84 VAL A O 1
ATOM 682 N N . GLN A 1 85 ? -1.387 -8.585 -14.577 1.00 96.12 85 GLN A N 1
ATOM 683 C CA . GLN A 1 85 ? -0.357 -7.758 -15.210 1.00 96.12 85 GLN A CA 1
ATOM 684 C C . GLN A 1 85 ? -0.854 -6.309 -15.219 1.00 96.12 85 GLN A C 1
ATOM 686 O O . GLN A 1 85 ? -1.714 -5.978 -16.035 1.00 96.12 85 GLN A O 1
ATOM 691 N N . PRO A 1 86 ? -0.420 -5.469 -14.265 1.00 94.94 86 PRO A N 1
ATOM 692 C CA . PRO A 1 86 ? -1.004 -4.141 -14.113 1.00 94.94 86 PRO A CA 1
ATOM 693 C C . PRO A 1 86 ? -0.562 -3.157 -15.200 1.00 94.94 86 PRO A C 1
ATOM 695 O O . PRO A 1 86 ? 0.618 -3.098 -15.537 1.00 94.94 86 PRO A O 1
ATOM 698 N N . ASN A 1 87 ? -1.496 -2.327 -15.671 1.00 92.12 87 ASN A N 1
ATOM 699 C CA . ASN A 1 87 ? -1.237 -1.264 -16.644 1.00 92.12 87 ASN A CA 1
ATOM 700 C C . ASN A 1 87 ? -1.187 0.112 -15.969 1.00 92.12 87 ASN A C 1
ATOM 702 O O . ASN A 1 87 ? -1.868 0.360 -14.970 1.00 92.12 87 ASN A O 1
ATOM 706 N N . ALA A 1 88 ? -0.400 1.028 -16.533 1.00 94.06 88 ALA A N 1
ATOM 707 C CA . ALA A 1 88 ? -0.282 2.388 -16.016 1.00 94.06 88 ALA A CA 1
ATOM 708 C C . ALA A 1 88 ? -1.623 3.127 -16.112 1.00 94.06 88 ALA A C 1
ATOM 710 O O . ALA A 1 88 ? -2.288 3.103 -17.146 1.00 94.06 88 ALA A O 1
ATOM 711 N N . GLY A 1 89 ? -2.022 3.791 -15.026 1.00 92.06 89 GLY A N 1
ATOM 712 C CA . GLY A 1 89 ? -3.268 4.559 -14.964 1.00 92.06 89 GLY A CA 1
ATOM 713 C C . GLY A 1 89 ? -4.543 3.724 -14.783 1.00 92.06 89 GLY A C 1
ATOM 714 O O . GLY A 1 89 ? -5.613 4.301 -14.593 1.00 92.06 89 GLY A O 1
ATOM 715 N N . GLU A 1 90 ? -4.457 2.391 -14.788 1.00 94.62 90 GLU A N 1
ATOM 716 C CA . GLU A 1 90 ? -5.609 1.504 -14.608 1.00 94.62 90 GLU A CA 1
ATOM 717 C C . GLU A 1 90 ? -5.671 0.991 -13.166 1.00 94.62 90 GLU A C 1
ATOM 719 O O . GLU A 1 90 ? -4.943 0.080 -12.766 1.00 94.62 90 GLU A O 1
ATOM 724 N N . ALA A 1 91 ? -6.548 1.597 -12.362 1.00 95.75 91 ALA A N 1
ATOM 725 C CA . ALA A 1 91 ? -6.753 1.159 -10.988 1.00 95.75 91 ALA A CA 1
ATOM 726 C C . ALA A 1 91 ? -7.481 -0.192 -10.928 1.00 95.75 91 ALA A C 1
ATOM 728 O O . ALA A 1 91 ? -8.446 -0.426 -11.655 1.00 95.75 91 ALA A O 1
ATOM 729 N N . PHE A 1 92 ? -7.079 -1.045 -9.988 1.00 96.81 92 PHE A N 1
ATOM 730 C CA . PHE A 1 92 ? -7.778 -2.290 -9.678 1.00 96.81 92 PHE A CA 1
ATOM 731 C C . PHE A 1 92 ? -7.835 -2.537 -8.169 1.00 96.81 92 PHE A C 1
ATOM 733 O O . PHE A 1 92 ? -7.044 -1.994 -7.395 1.00 96.81 92 PHE A O 1
ATOM 740 N N . ILE A 1 93 ? -8.798 -3.357 -7.750 1.00 97.31 93 ILE A N 1
ATOM 741 C CA . ILE A 1 93 ? -9.081 -3.661 -6.345 1.00 97.31 93 ILE A CA 1
ATOM 742 C C . ILE A 1 93 ? -8.933 -5.161 -6.134 1.00 97.31 93 ILE A C 1
ATOM 744 O O . ILE A 1 93 ? -9.395 -5.953 -6.953 1.00 97.31 93 ILE A O 1
ATOM 748 N N . TRP A 1 94 ? -8.302 -5.548 -5.033 1.00 97.69 94 TRP A N 1
ATOM 749 C CA . TRP A 1 94 ? -8.109 -6.944 -4.673 1.00 97.69 94 TRP A CA 1
ATOM 750 C C . TRP A 1 94 ? -8.114 -7.127 -3.155 1.00 97.69 94 TRP A C 1
ATOM 752 O O . TRP A 1 94 ? -7.833 -6.202 -2.388 1.00 97.69 94 TRP A O 1
ATOM 762 N N . ASP A 1 95 ? -8.455 -8.334 -2.712 1.00 97.75 95 ASP A N 1
ATOM 763 C CA . ASP A 1 95 ? -8.377 -8.707 -1.304 1.00 97.75 95 ASP A CA 1
ATOM 764 C C . ASP A 1 95 ? -6.976 -9.245 -1.002 1.00 97.75 95 ASP A C 1
ATOM 766 O O . ASP A 1 95 ? -6.616 -10.363 -1.374 1.00 97.75 95 ASP A O 1
ATOM 770 N N . HIS A 1 96 ? -6.176 -8.432 -0.316 1.00 96.69 96 HIS A N 1
ATOM 771 C CA . HIS A 1 96 ? -4.808 -8.796 0.029 1.00 96.69 96 HIS A CA 1
ATOM 772 C C . HIS A 1 96 ? -4.707 -9.734 1.238 1.00 96.69 96 HIS A C 1
ATOM 774 O O . HIS A 1 96 ? -3.602 -10.108 1.618 1.00 96.69 96 HIS A O 1
ATOM 780 N N . SER A 1 97 ? -5.822 -10.142 1.851 1.00 97.56 97 SER A N 1
ATOM 781 C CA . SER A 1 97 ? -5.829 -11.219 2.847 1.00 97.56 97 SER A CA 1
ATOM 782 C C . SER A 1 97 ? -5.621 -12.604 2.223 1.00 97.56 97 SER A C 1
ATOM 784 O O . SER A 1 97 ? -5.134 -13.513 2.900 1.00 97.56 97 SER A O 1
ATOM 786 N N . PHE A 1 98 ? -5.904 -12.761 0.926 1.00 98.12 98 PHE A N 1
ATOM 787 C CA . PHE A 1 98 ? -5.521 -13.951 0.168 1.00 98.12 98 PHE A CA 1
ATOM 788 C C . PHE A 1 98 ? -4.001 -14.028 0.006 1.00 98.12 98 PHE A C 1
ATOM 790 O O . PHE A 1 98 ? -3.305 -13.010 0.044 1.00 98.12 98 PHE A O 1
ATOM 797 N N . GLU A 1 99 ? -3.479 -15.244 -0.176 1.00 98.44 99 GLU A N 1
ATOM 798 C CA . GLU A 1 99 ? -2.050 -15.428 -0.435 1.00 98.44 99 GLU A CA 1
ATOM 799 C C . GLU A 1 99 ? -1.675 -14.705 -1.730 1.00 98.44 99 GLU A C 1
ATOM 801 O O . GLU A 1 99 ? -2.327 -14.883 -2.763 1.00 98.44 99 GLU A O 1
ATOM 806 N N . HIS A 1 100 ? -0.622 -13.900 -1.677 1.00 98.38 100 HIS A N 1
ATOM 807 C CA . HIS A 1 100 ? -0.158 -13.142 -2.825 1.00 98.38 100 HIS A CA 1
ATOM 808 C C . HIS A 1 100 ? 1.361 -12.993 -2.845 1.00 98.38 100 HIS A C 1
ATOM 810 O O . HIS A 1 100 ? 2.039 -13.078 -1.821 1.00 98.38 100 HIS A O 1
ATOM 816 N N . GLU A 1 101 ? 1.890 -12.772 -4.042 1.00 98.00 101 GLU A N 1
ATOM 817 C CA . GLU A 1 101 ? 3.310 -12.551 -4.324 1.00 98.00 101 GLU A CA 1
ATOM 818 C C . GLU A 1 101 ? 3.450 -11.647 -5.552 1.00 98.00 101 GLU A C 1
ATOM 820 O O . GLU A 1 101 ? 2.540 -11.566 -6.383 1.00 98.00 101 GLU A O 1
ATOM 825 N N . ALA A 1 102 ? 4.571 -10.937 -5.658 1.00 97.44 102 ALA A N 1
ATOM 826 C CA . ALA A 1 102 ? 4.800 -10.003 -6.754 1.00 97.44 102 ALA A CA 1
ATOM 827 C C . ALA A 1 102 ? 6.229 -10.093 -7.285 1.00 97.44 102 ALA A C 1
ATOM 829 O O . ALA A 1 102 ? 7.184 -10.162 -6.512 1.00 97.44 102 ALA A O 1
ATOM 830 N N . TRP A 1 103 ? 6.369 -10.002 -8.602 1.00 97.38 103 TRP A N 1
ATOM 831 C CA . TRP A 1 103 ? 7.651 -9.992 -9.302 1.00 97.38 103 TRP A CA 1
ATOM 832 C C . TRP A 1 103 ? 7.795 -8.702 -10.072 1.00 97.38 103 TRP A C 1
ATOM 834 O O . TRP A 1 103 ? 6.820 -8.213 -10.638 1.00 97.38 103 TRP A O 1
ATOM 844 N N . HIS A 1 104 ? 9.010 -8.177 -10.109 1.00 96.62 104 HIS A N 1
ATOM 845 C CA . HIS A 1 104 ? 9.354 -7.051 -10.952 1.00 96.62 104 HIS A CA 1
ATOM 846 C C . HIS A 1 104 ? 10.606 -7.371 -11.758 1.00 96.62 104 HIS A C 1
ATOM 848 O O . HIS A 1 104 ? 11.722 -7.255 -11.256 1.00 96.62 104 HIS A O 1
ATOM 854 N N . GLU A 1 105 ? 10.397 -7.854 -12.981 1.00 95.19 105 GLU A N 1
ATOM 855 C CA . GLU A 1 105 ? 11.451 -8.335 -13.886 1.00 95.19 105 GLU A CA 1
ATOM 856 C C . GLU A 1 105 ? 11.867 -7.290 -14.935 1.00 95.19 105 GLU A C 1
ATOM 858 O O . GLU A 1 105 ? 12.745 -7.575 -15.745 1.00 95.19 105 GLU A O 1
ATOM 863 N N . GLY A 1 106 ? 11.252 -6.101 -14.922 1.00 92.81 106 GLY A N 1
ATOM 864 C CA . GLY A 1 106 ? 11.653 -4.973 -15.764 1.00 92.81 106 GLY A CA 1
ATOM 865 C C . GLY A 1 106 ? 12.979 -4.346 -15.341 1.00 92.81 106 GLY A C 1
ATOM 866 O O . GLY A 1 106 ? 13.614 -4.781 -14.380 1.00 92.81 106 GLY A O 1
ATOM 867 N N . ASP A 1 107 ? 13.378 -3.300 -16.056 1.00 92.62 107 ASP A N 1
ATOM 868 C CA . ASP A 1 107 ? 14.659 -2.593 -15.928 1.00 92.62 107 ASP A CA 1
ATOM 869 C C . ASP A 1 107 ? 14.553 -1.204 -15.270 1.00 92.62 107 ASP A C 1
ATOM 871 O O . ASP A 1 107 ? 15.565 -0.648 -14.840 1.00 92.62 107 ASP A O 1
ATOM 875 N N . GLU A 1 108 ? 13.340 -0.681 -15.093 1.00 91.94 108 GLU A N 1
ATOM 876 C CA . GLU A 1 108 ? 13.063 0.568 -14.377 1.00 91.94 108 GLU A CA 1
ATOM 877 C C . GLU A 1 108 ? 12.458 0.335 -12.986 1.00 91.94 108 GLU A C 1
ATOM 879 O O . GLU A 1 108 ? 11.849 -0.694 -12.720 1.00 91.94 108 GLU A O 1
ATOM 884 N N . THR A 1 109 ? 12.572 1.297 -12.067 1.00 92.81 109 THR A N 1
ATOM 885 C CA . THR A 1 109 ? 11.872 1.232 -10.770 1.00 92.81 109 THR A CA 1
ATOM 886 C C . THR A 1 109 ? 10.360 1.335 -10.971 1.00 92.81 109 THR A C 1
ATOM 888 O O . THR A 1 109 ? 9.873 2.346 -11.478 1.00 92.81 109 THR A O 1
ATOM 891 N N . ARG A 1 110 ? 9.593 0.340 -10.498 1.00 94.38 110 ARG A N 1
ATOM 892 C CA . ARG A 1 110 ? 8.125 0.412 -10.543 1.00 94.38 110 ARG A CA 1
ATOM 893 C C . ARG A 1 110 ? 7.589 1.269 -9.413 1.00 94.38 110 ARG A C 1
ATOM 895 O O . ARG A 1 110 ? 8.021 1.106 -8.270 1.00 94.38 110 ARG A O 1
ATOM 902 N N . VAL A 1 111 ? 6.577 2.083 -9.697 1.00 95.88 111 VAL A N 1
ATOM 903 C CA . VAL A 1 111 ? 5.852 2.858 -8.680 1.00 95.88 111 VAL A CA 1
ATOM 904 C C . VAL A 1 111 ? 4.354 2.590 -8.777 1.00 95.88 111 VAL A C 1
ATOM 906 O O . VAL A 1 111 ? 3.752 2.668 -9.848 1.00 95.88 111 VAL A O 1
ATOM 909 N N . VAL A 1 112 ? 3.741 2.291 -7.631 1.00 97.00 112 VAL A N 1
ATOM 910 C CA . VAL A 1 112 ? 2.296 2.065 -7.489 1.00 97.00 112 VAL A CA 1
ATOM 911 C C . VAL A 1 112 ? 1.769 2.920 -6.339 1.00 97.00 112 VAL A C 1
ATOM 913 O O . VAL A 1 112 ? 2.351 2.915 -5.254 1.00 97.00 112 VAL A O 1
ATOM 916 N N . LEU A 1 113 ? 0.660 3.631 -6.550 1.00 97.94 113 LEU A N 1
ATOM 917 C CA . LEU A 1 113 ? -0.118 4.213 -5.457 1.00 97.94 113 LEU A CA 1
ATOM 918 C C . LEU A 1 113 ? -1.034 3.138 -4.874 1.00 97.94 113 LEU A C 1
ATOM 920 O O . LEU A 1 113 ? -1.797 2.495 -5.595 1.00 97.94 113 LEU A O 1
ATOM 924 N N . ILE A 1 114 ? -0.965 2.963 -3.561 1.00 98.19 114 ILE A N 1
ATOM 925 C CA . ILE A 1 114 ? -1.753 1.991 -2.814 1.00 98.19 114 ILE A CA 1
ATOM 926 C C . ILE A 1 114 ? -2.690 2.747 -1.880 1.00 98.19 114 ILE A C 1
ATOM 928 O O . ILE A 1 114 ? -2.252 3.646 -1.162 1.00 98.19 114 ILE A O 1
ATOM 932 N N . VAL A 1 115 ? -3.965 2.367 -1.878 1.00 97.94 115 VAL A N 1
ATOM 933 C CA . VAL A 1 115 ? -4.985 2.863 -0.948 1.00 97.94 115 VAL A CA 1
ATOM 934 C C . VAL A 1 115 ? -5.756 1.663 -0.418 1.00 97.94 115 VAL A C 1
ATOM 936 O O . VAL A 1 115 ? -6.319 0.904 -1.201 1.00 97.94 115 VAL A O 1
ATOM 939 N N . ASP A 1 116 ? -5.810 1.485 0.897 1.00 97.56 116 ASP A N 1
ATOM 940 C CA . ASP A 1 116 ? -6.688 0.477 1.489 1.00 97.56 116 ASP A CA 1
ATOM 941 C C . ASP A 1 116 ? -8.054 1.100 1.810 1.00 97.56 116 ASP A C 1
ATOM 943 O O . ASP A 1 116 ? -8.148 2.243 2.265 1.00 97.56 116 ASP A O 1
ATOM 947 N N . ILE A 1 117 ? -9.124 0.344 1.581 1.00 96.75 117 ILE A N 1
ATOM 948 C CA . ILE A 1 117 ? -10.516 0.742 1.830 1.00 96.75 117 ILE A CA 1
ATOM 949 C C . ILE A 1 117 ? -11.193 -0.283 2.733 1.00 96.75 117 ILE A C 1
ATOM 951 O O . ILE A 1 117 ? -10.874 -1.468 2.663 1.00 96.75 117 ILE A O 1
ATOM 955 N N . TRP A 1 118 ? -12.135 0.142 3.577 1.00 96.88 118 TRP A N 1
ATOM 956 C CA . TRP A 1 118 ? -12.936 -0.806 4.359 1.00 96.88 118 TRP A CA 1
ATOM 957 C C . TRP A 1 118 ? -13.682 -1.773 3.435 1.00 96.88 118 TRP A C 1
ATOM 959 O O . TRP A 1 118 ? -14.199 -1.365 2.393 1.00 96.88 118 TRP A O 1
ATOM 969 N N . HIS A 1 119 ? -13.740 -3.050 3.821 1.00 96.88 119 HIS A N 1
ATOM 970 C CA . HIS A 1 119 ? -14.458 -4.066 3.056 1.00 96.88 119 HIS A CA 1
ATOM 971 C C . HIS A 1 119 ? -15.926 -3.635 2.873 1.00 96.88 119 HIS A C 1
ATOM 973 O O . HIS A 1 119 ? -16.554 -3.223 3.854 1.00 96.88 119 HIS A O 1
ATOM 979 N N . PRO A 1 120 ? -16.487 -3.700 1.650 1.00 95.94 120 PRO A N 1
ATOM 980 C CA . PRO A 1 120 ? -17.809 -3.143 1.357 1.00 95.94 120 PRO A CA 1
ATOM 981 C C . PRO A 1 120 ? -18.926 -3.772 2.196 1.00 95.94 120 PRO A C 1
ATOM 983 O O . PRO A 1 120 ? -19.838 -3.055 2.600 1.00 95.94 120 PRO A O 1
ATOM 986 N N . ASP A 1 121 ? -18.803 -5.059 2.529 1.00 96.88 121 ASP A N 1
ATOM 987 C CA . ASP A 1 121 ? -19.780 -5.784 3.356 1.00 96.88 121 ASP A CA 1
ATOM 988 C C . ASP A 1 121 ? -19.807 -5.346 4.829 1.00 96.88 121 ASP A C 1
ATOM 990 O O . ASP A 1 121 ? -20.732 -5.707 5.553 1.00 96.88 121 ASP A O 1
ATOM 994 N N . LEU A 1 122 ? -18.824 -4.564 5.293 1.00 97.19 122 LEU A N 1
ATOM 995 C CA . LEU A 1 122 ? -18.871 -3.991 6.634 1.00 97.19 122 LEU A CA 1
ATOM 996 C C . LEU A 1 122 ? -19.863 -2.832 6.666 1.00 97.19 122 LEU A C 1
ATOM 998 O O . LEU A 1 122 ? -19.763 -1.866 5.902 1.00 97.19 122 LEU A O 1
ATOM 1002 N N . THR A 1 123 ? -20.779 -2.887 7.618 1.00 97.44 123 THR A N 1
ATOM 1003 C CA . THR A 1 123 ? -21.723 -1.812 7.913 1.00 97.44 123 THR A CA 1
ATOM 1004 C C . THR A 1 123 ? -21.018 -0.605 8.543 1.00 97.44 123 THR A C 1
ATOM 1006 O O . THR A 1 123 ? -19.933 -0.712 9.117 1.00 97.44 123 THR A O 1
ATOM 1009 N N . GLU A 1 124 ? -21.639 0.576 8.485 1.00 95.62 124 GLU A N 1
ATOM 1010 C CA . GLU A 1 124 ? -21.099 1.783 9.135 1.00 95.62 124 GLU A CA 1
ATOM 1011 C C . GLU A 1 124 ? -20.862 1.619 10.653 1.00 95.62 124 GLU A C 1
ATOM 1013 O O . GLU A 1 124 ? -19.804 2.034 11.140 1.00 95.62 124 GLU A O 1
ATOM 1018 N N . PRO A 1 125 ? -21.760 0.976 11.433 1.00 97.06 125 PRO A N 1
ATOM 1019 C CA . PRO A 1 125 ? -21.478 0.663 12.832 1.00 97.06 125 PRO A CA 1
ATOM 1020 C C . PRO A 1 125 ? -20.259 -0.246 13.025 1.00 97.06 125 PRO A C 1
ATOM 1022 O O . PRO A 1 125 ? -19.477 -0.007 13.946 1.00 97.06 125 PRO A O 1
ATOM 1025 N N . GLU A 1 126 ? -20.063 -1.252 12.166 1.00 96.62 126 GLU A N 1
ATOM 1026 C CA . GLU A 1 126 ? -18.897 -2.142 12.233 1.00 96.62 126 GLU A CA 1
ATOM 1027 C C . GLU A 1 126 ? -17.606 -1.397 11.909 1.00 96.62 126 GLU A C 1
ATOM 1029 O O . GLU A 1 126 ? -16.643 -1.505 12.665 1.00 96.62 126 GLU A O 1
ATOM 1034 N N . VAL A 1 127 ? -17.592 -0.580 10.852 1.00 94.94 127 VAL A N 1
ATOM 1035 C CA . VAL A 1 127 ? -16.448 0.280 10.516 1.00 94.94 127 VAL A CA 1
ATOM 1036 C C . VAL A 1 127 ? -16.110 1.206 11.683 1.00 94.94 127 VAL A C 1
ATOM 1038 O O . VAL A 1 127 ? -14.955 1.277 12.108 1.00 94.94 127 VAL A O 1
ATOM 1041 N N . LYS A 1 128 ? -17.113 1.859 12.281 1.00 93.00 128 LYS A N 1
ATOM 1042 C CA . LYS A 1 128 ? -16.913 2.726 13.450 1.00 93.00 128 LYS A CA 1
ATOM 1043 C C . LYS A 1 128 ? -16.361 1.955 14.649 1.00 93.00 128 LYS A C 1
ATOM 1045 O O . LYS A 1 128 ? -15.448 2.439 15.324 1.00 93.00 128 LYS A O 1
ATOM 1050 N N . PHE A 1 129 ? -16.897 0.770 14.929 1.00 94.50 129 PHE A N 1
ATOM 1051 C CA . PHE A 1 129 ? -16.443 -0.083 16.025 1.00 94.50 129 PHE A CA 1
ATOM 1052 C C . PHE A 1 129 ? -14.995 -0.542 15.819 1.00 94.50 129 PHE A C 1
ATOM 1054 O O . PHE A 1 129 ? -14.156 -0.360 16.703 1.00 94.50 129 PHE A O 1
ATOM 1061 N N . LEU A 1 130 ? -14.674 -1.067 14.637 1.00 92.50 130 LEU A N 1
ATOM 1062 C CA . LEU A 1 130 ? -13.340 -1.546 14.278 1.00 92.50 130 LEU A CA 1
ATOM 1063 C C . LEU A 1 130 ? -12.311 -0.411 14.274 1.00 92.50 130 LEU A C 1
ATOM 1065 O O . LEU A 1 130 ? -11.231 -0.569 14.849 1.00 92.50 130 LEU A O 1
ATOM 1069 N N . GLY A 1 131 ? -12.666 0.748 13.715 1.00 90.06 131 GLY A N 1
ATOM 1070 C CA . GLY A 1 131 ? -11.844 1.955 13.779 1.00 90.06 131 GLY A CA 1
ATOM 1071 C C . GLY A 1 131 ? -11.586 2.390 15.224 1.00 90.06 131 GLY A C 1
ATOM 1072 O O . GLY A 1 131 ? -10.445 2.651 15.603 1.00 90.06 131 GLY A O 1
ATOM 1073 N N . THR A 1 132 ? -12.615 2.361 16.079 1.00 89.50 132 THR A N 1
ATOM 1074 C CA . THR A 1 132 ? -12.470 2.667 17.513 1.00 89.50 132 THR A CA 1
ATOM 1075 C C . THR A 1 132 ? -11.520 1.689 18.206 1.00 89.50 132 THR A C 1
ATOM 1077 O O . THR A 1 132 ? -10.636 2.122 18.946 1.00 89.50 132 THR A O 1
ATOM 1080 N N . LEU A 1 133 ? -11.646 0.381 17.950 1.00 88.19 133 LEU A N 1
ATOM 1081 C CA . LEU A 1 133 ? -10.743 -0.634 18.502 1.00 88.19 133 LEU A CA 1
ATOM 1082 C C . LEU A 1 133 ? -9.290 -0.400 18.074 1.00 88.19 133 LEU A C 1
ATOM 1084 O O . LEU A 1 133 ? -8.382 -0.479 18.904 1.00 88.19 133 LEU A O 1
ATOM 1088 N N . GLN A 1 134 ? -9.063 -0.069 16.803 1.00 83.81 134 GLN A N 1
ATOM 1089 C CA . GLN A 1 134 ? -7.737 0.250 16.276 1.00 83.81 134 GLN A CA 1
ATOM 1090 C C . GLN A 1 134 ? -7.143 1.481 16.976 1.00 83.81 134 GLN A C 1
ATOM 1092 O O . GLN A 1 134 ? -5.996 1.436 17.428 1.00 83.81 134 GLN A O 1
ATOM 1097 N N . SER A 1 135 ? -7.930 2.547 17.158 1.00 82.75 135 SER A N 1
ATOM 1098 C CA . SER A 1 135 ? -7.513 3.738 17.908 1.00 82.75 135 SER A CA 1
ATOM 1099 C C . SER A 1 135 ? -7.242 3.440 19.384 1.00 82.75 135 SER A C 1
ATOM 1101 O O . SER A 1 135 ? -6.289 3.967 19.955 1.00 82.75 135 SER A O 1
ATOM 1103 N N . CYS A 1 136 ? -8.057 2.605 20.031 1.00 85.19 136 CYS A N 1
ATOM 1104 C CA . CYS A 1 136 ? -7.839 2.187 21.417 1.00 85.19 136 CYS A CA 1
ATOM 1105 C C . CYS A 1 136 ? -6.541 1.394 21.567 1.00 85.19 136 CYS A C 1
ATOM 1107 O O . CYS A 1 136 ? -5.758 1.701 22.461 1.00 85.19 136 CYS A O 1
ATOM 1109 N N . ARG A 1 137 ? -6.270 0.440 20.670 1.00 81.81 137 ARG A N 1
ATOM 1110 C CA . ARG A 1 137 ? -5.033 -0.353 20.692 1.00 81.81 137 ARG A CA 1
ATOM 1111 C C . ARG A 1 137 ? -3.791 0.527 20.552 1.00 81.81 137 ARG A C 1
ATOM 1113 O O . ARG A 1 137 ? -2.824 0.336 21.280 1.00 81.81 137 ARG A O 1
ATOM 1120 N N . LEU A 1 138 ? -3.835 1.518 19.660 1.00 76.81 138 LEU A N 1
ATOM 1121 C CA . LEU A 1 138 ? -2.724 2.451 19.453 1.00 76.81 138 LEU A CA 1
ATOM 1122 C C . LEU A 1 138 ? -2.524 3.382 20.657 1.00 76.81 138 LEU A C 1
ATOM 1124 O O . LEU A 1 138 ? -1.392 3.572 21.094 1.00 76.81 138 LEU A O 1
ATOM 1128 N N . ARG A 1 139 ? -3.610 3.902 21.246 1.00 79.69 139 ARG A N 1
ATOM 1129 C CA . ARG A 1 139 ? -3.544 4.705 22.479 1.00 79.69 139 ARG A CA 1
ATOM 1130 C C . ARG A 1 139 ? -3.016 3.905 23.666 1.00 79.69 139 ARG A C 1
ATOM 1132 O O . ARG A 1 139 ? -2.176 4.413 24.396 1.00 79.69 139 ARG A O 1
ATOM 1139 N N . ALA A 1 140 ? -3.475 2.667 23.836 1.00 79.38 140 ALA A N 1
ATOM 1140 C CA . ALA A 1 140 ? -2.993 1.778 24.886 1.00 79.38 140 ALA A CA 1
ATOM 1141 C C . ALA A 1 140 ? -1.499 1.476 24.711 1.00 79.38 140 ALA A C 1
ATOM 1143 O O . ALA A 1 140 ? -0.744 1.620 25.665 1.00 79.38 140 ALA A O 1
ATOM 1144 N N . GLY A 1 141 ? -1.059 1.152 23.489 1.00 76.69 141 GLY A N 1
ATOM 11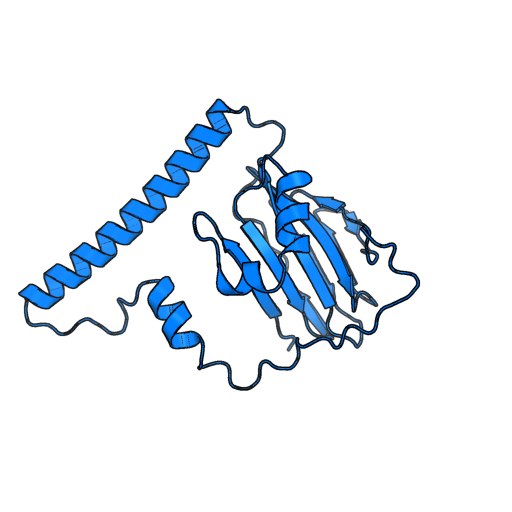45 C CA . GLY A 1 141 ? 0.360 0.960 23.184 1.00 76.69 141 GLY A CA 1
ATOM 1146 C C . GLY A 1 141 ? 1.202 2.195 23.515 1.00 76.69 141 GLY A C 1
ATOM 1147 O O . GLY A 1 141 ? 2.218 2.076 24.188 1.00 76.69 141 GLY A O 1
ATOM 1148 N N . ARG A 1 142 ? 0.742 3.392 23.124 1.00 74.00 142 ARG A N 1
ATOM 1149 C CA . ARG A 1 142 ? 1.419 4.655 23.457 1.00 74.00 142 ARG A CA 1
ATOM 1150 C C . ARG A 1 142 ? 1.505 4.887 24.968 1.00 74.00 142 ARG A C 1
ATOM 1152 O O . ARG A 1 142 ? 2.587 5.160 25.468 1.00 74.00 142 ARG A O 1
ATOM 1159 N N . ALA A 1 143 ? 0.395 4.726 25.687 1.00 77.12 143 ALA A N 1
ATOM 1160 C CA . ALA A 1 143 ? 0.348 4.922 27.134 1.00 77.12 143 ALA A CA 1
ATOM 1161 C C . ALA A 1 143 ? 1.241 3.926 27.892 1.00 77.12 143 ALA A C 1
ATOM 1163 O O . ALA A 1 143 ? 1.835 4.290 28.902 1.00 77.12 143 ALA A O 1
ATOM 1164 N N . LEU A 1 144 ? 1.351 2.681 27.415 1.00 78.44 144 LEU A N 1
ATOM 1165 C CA . LEU A 1 144 ? 2.261 1.688 27.990 1.00 78.44 144 LEU A CA 1
ATOM 1166 C C . LEU A 1 144 ? 3.726 2.109 27.829 1.00 78.44 144 LEU A C 1
ATOM 1168 O O . LEU A 1 144 ? 4.474 2.031 28.798 1.00 78.44 144 LEU A O 1
ATOM 1172 N N . VAL A 1 145 ? 4.118 2.602 26.650 1.00 73.31 145 VAL A N 1
ATOM 1173 C CA . VAL A 1 145 ? 5.493 3.079 26.426 1.00 73.31 145 VAL A CA 1
ATOM 1174 C C . VAL A 1 145 ? 5.791 4.344 27.236 1.00 73.31 145 VAL A C 1
ATOM 1176 O O . VAL A 1 145 ? 6.853 4.442 27.839 1.00 73.31 145 VAL A O 1
ATOM 1179 N N . GLU A 1 146 ? 4.852 5.292 27.309 1.00 78.88 146 GLU A N 1
ATOM 1180 C CA . GLU A 1 146 ? 5.006 6.510 28.121 1.00 78.88 146 GLU A CA 1
ATOM 1181 C C . GLU A 1 146 ? 5.152 6.189 29.615 1.00 78.88 146 GLU A C 1
ATOM 1183 O O . GLU A 1 146 ? 6.005 6.766 30.286 1.00 78.88 146 GLU A O 1
ATOM 1188 N N . ARG A 1 147 ? 4.369 5.231 30.133 1.00 78.50 147 ARG A N 1
ATOM 1189 C CA . ARG A 1 147 ? 4.502 4.754 31.518 1.00 78.50 147 ARG A CA 1
ATOM 1190 C C . ARG A 1 147 ? 5.841 4.068 31.765 1.00 78.50 147 ARG A C 1
ATOM 1192 O O . ARG A 1 147 ? 6.484 4.377 32.759 1.00 78.50 147 ARG A O 1
ATOM 1199 N N . ALA A 1 148 ? 6.276 3.191 30.859 1.00 76.50 148 ALA A N 1
ATOM 1200 C CA . ALA A 1 148 ? 7.574 2.530 30.970 1.00 76.50 148 ALA A CA 1
ATOM 1201 C C . ALA A 1 148 ? 8.731 3.546 30.990 1.00 76.50 148 ALA A C 1
ATOM 1203 O O . ALA A 1 148 ? 9.640 3.423 31.807 1.00 76.50 148 ALA A O 1
ATOM 1204 N N . ALA A 1 149 ? 8.664 4.587 30.153 1.00 71.56 149 ALA A N 1
ATOM 1205 C CA . ALA A 1 149 ? 9.654 5.661 30.141 1.00 71.56 149 ALA A CA 1
ATOM 1206 C C . ALA A 1 149 ? 9.669 6.465 31.457 1.00 71.56 149 ALA A C 1
ATOM 1208 O O . ALA A 1 149 ? 10.745 6.727 31.991 1.00 71.56 149 ALA A O 1
ATOM 1209 N N . ALA A 1 150 ? 8.496 6.805 32.008 1.00 77.12 150 ALA A N 1
ATOM 1210 C CA . ALA A 1 150 ? 8.390 7.518 33.285 1.00 77.12 150 ALA A CA 1
ATOM 1211 C C . ALA A 1 150 ? 8.928 6.689 34.468 1.00 77.12 150 ALA A C 1
ATOM 1213 O O . ALA A 1 150 ? 9.664 7.207 35.304 1.00 77.12 150 ALA A O 1
ATOM 1214 N N . GLU A 1 151 ? 8.627 5.385 34.515 1.00 78.62 151 GLU A N 1
ATOM 1215 C CA . GLU A 1 151 ? 9.143 4.477 35.550 1.00 78.62 151 GLU A CA 1
ATOM 1216 C C . GLU A 1 151 ? 10.674 4.321 35.497 1.00 78.62 151 GLU A C 1
ATOM 1218 O O . GLU A 1 151 ? 11.316 4.144 36.534 1.00 78.62 151 GLU A O 1
ATOM 1223 N N . GLN A 1 152 ? 11.278 4.373 34.305 1.00 69.31 152 GLN A N 1
ATOM 1224 C CA . GLN A 1 152 ? 12.737 4.351 34.148 1.00 69.31 152 GLN A CA 1
ATOM 1225 C C . GLN A 1 152 ? 13.386 5.638 34.663 1.00 69.31 152 GLN A C 1
ATOM 1227 O O . GLN A 1 152 ? 14.364 5.572 35.413 1.00 69.31 152 GLN A O 1
ATOM 1232 N N . GLU A 1 153 ? 12.801 6.790 34.326 1.00 73.00 153 GLU A N 1
ATOM 1233 C CA . GLU A 1 153 ? 13.265 8.103 34.778 1.00 73.00 153 GLU A CA 1
ATOM 1234 C C . GLU A 1 153 ? 13.201 8.232 36.310 1.00 73.00 153 GLU A C 1
ATOM 1236 O O . GLU A 1 153 ? 14.192 8.616 36.935 1.00 73.00 153 GLU A O 1
ATOM 1241 N N . GLU A 1 154 ? 12.098 7.805 36.940 1.00 75.81 154 GLU A N 1
ATOM 1242 C CA . GLU A 1 154 ? 11.953 7.781 38.407 1.00 75.81 154 GLU A CA 1
ATOM 1243 C C . GLU A 1 154 ? 12.979 6.870 39.101 1.00 75.81 154 GLU A C 1
ATOM 1245 O O . GLU A 1 154 ? 13.428 7.163 40.212 1.00 75.81 154 GLU A O 1
ATOM 1250 N N . ARG A 1 155 ? 13.389 5.772 38.455 1.00 76.00 155 ARG A N 1
ATOM 1251 C CA . ARG A 1 155 ? 14.414 4.849 38.978 1.00 76.00 155 ARG A CA 1
ATOM 1252 C C . ARG A 1 155 ? 15.845 5.354 38.773 1.00 76.00 155 ARG A C 1
ATOM 1254 O O . ARG A 1 155 ? 16.781 4.663 39.174 1.00 76.00 155 ARG A O 1
ATOM 1261 N N . GLY A 1 156 ? 16.034 6.520 38.150 1.00 66.75 156 GLY A N 1
ATOM 1262 C CA . GLY A 1 156 ? 17.353 7.056 37.807 1.00 66.75 156 GLY A CA 1
ATOM 1263 C C . GLY A 1 156 ? 18.111 6.196 36.791 1.00 66.75 156 GLY A C 1
ATOM 1264 O O . GLY A 1 156 ? 19.323 6.348 36.630 1.00 66.75 156 GLY A O 1
ATOM 1265 N N . VAL A 1 157 ? 17.413 5.276 36.119 1.00 64.00 157 VAL A N 1
ATOM 1266 C CA . VAL A 1 157 ? 17.963 4.451 35.049 1.00 64.00 157 VAL A CA 1
ATOM 1267 C C . VAL A 1 157 ? 17.687 5.208 33.759 1.00 64.00 157 VAL A C 1
ATOM 1269 O O . VAL A 1 157 ? 16.535 5.426 33.396 1.00 64.00 157 VAL A O 1
ATOM 1272 N N . GLY A 1 158 ? 18.742 5.668 33.082 1.00 60.19 158 GLY A N 1
ATOM 1273 C CA . GLY A 1 158 ? 18.592 6.316 31.781 1.00 60.19 158 GLY A CA 1
ATOM 1274 C C . GLY A 1 158 ? 17.785 5.425 30.835 1.00 60.19 158 GLY A C 1
ATOM 1275 O O . GLY A 1 158 ? 17.962 4.208 30.845 1.00 60.19 158 GLY A O 1
ATOM 1276 N N . ARG A 1 159 ? 16.890 6.033 30.049 1.00 62.03 159 ARG A N 1
ATOM 1277 C CA . ARG A 1 159 ? 16.006 5.318 29.123 1.00 62.03 159 ARG A CA 1
ATOM 1278 C C . ARG A 1 159 ? 16.796 4.319 28.278 1.00 62.03 159 ARG A C 1
ATOM 1280 O O . ARG A 1 159 ? 17.752 4.728 27.611 1.00 62.03 159 ARG A O 1
ATOM 1287 N N . ASP A 1 160 ? 16.390 3.047 28.283 1.00 63.03 160 ASP A N 1
ATOM 1288 C CA . ASP A 1 160 ? 17.043 2.035 27.450 1.00 63.03 160 ASP A CA 1
ATOM 1289 C C . ASP A 1 160 ? 16.897 2.458 25.974 1.00 63.03 160 ASP A C 1
ATOM 1291 O O . ASP A 1 160 ? 15.782 2.732 25.513 1.00 63.03 160 ASP A O 1
ATOM 1295 N N . PRO A 1 161 ? 17.993 2.547 25.199 1.00 58.53 161 PRO A N 1
ATOM 1296 C CA . PRO A 1 161 ? 17.927 2.793 23.763 1.00 58.53 161 PRO A CA 1
ATOM 1297 C C . PRO A 1 161 ? 16.983 1.844 23.003 1.00 58.53 161 PRO A C 1
ATOM 1299 O O . PRO A 1 161 ? 16.503 2.215 21.929 1.00 58.53 161 PRO A O 1
ATOM 1302 N N . GLN A 1 162 ? 16.709 0.652 23.547 1.00 59.03 162 GLN A N 1
ATOM 1303 C CA . GLN A 1 162 ? 15.781 -0.341 23.000 1.00 59.03 162 GLN A CA 1
ATOM 1304 C C . GLN A 1 162 ? 14.297 0.008 23.218 1.00 59.03 162 GLN A C 1
ATOM 1306 O O . GLN A 1 162 ? 13.454 -0.478 22.468 1.00 59.03 162 GLN A O 1
ATOM 1311 N N . ASP A 1 163 ? 13.969 0.919 24.140 1.00 61.47 163 ASP A N 1
ATOM 1312 C CA . ASP A 1 163 ? 12.593 1.361 24.432 1.00 61.47 163 ASP A CA 1
ATOM 1313 C C . ASP A 1 163 ? 12.130 2.533 23.555 1.00 61.47 163 ASP A C 1
ATOM 1315 O O . ASP A 1 163 ? 11.234 3.311 23.909 1.00 61.47 163 ASP A O 1
ATOM 1319 N N . ALA A 1 164 ? 12.760 2.718 22.395 1.00 65.56 164 ALA A N 1
ATOM 1320 C CA . ALA A 1 164 ? 12.313 3.697 21.419 1.00 65.56 164 ALA A CA 1
ATOM 1321 C C . ALA A 1 164 ? 10.906 3.327 20.912 1.00 65.56 164 ALA A C 1
ATOM 1323 O O . ALA A 1 164 ? 10.652 2.204 20.475 1.00 65.56 164 ALA A O 1
ATOM 1324 N N . THR A 1 165 ? 9.972 4.281 20.942 1.00 69.50 165 THR A N 1
ATOM 1325 C CA . THR A 1 165 ? 8.661 4.089 20.310 1.00 69.50 165 THR A CA 1
ATOM 1326 C C . THR A 1 165 ? 8.850 3.851 18.814 1.00 69.50 165 THR A C 1
ATOM 1328 O O . THR A 1 165 ? 9.801 4.354 18.213 1.00 69.50 165 THR A O 1
ATOM 1331 N N . TYR A 1 166 ? 7.892 3.176 18.172 1.00 65.25 166 TYR A N 1
ATOM 1332 C CA . TYR A 1 166 ? 7.871 3.030 16.711 1.00 65.25 166 TYR A CA 1
ATOM 1333 C C . TYR A 1 166 ? 8.137 4.362 15.983 1.00 65.25 166 TYR A C 1
ATOM 1335 O O . TYR A 1 166 ? 8.888 4.405 15.014 1.00 65.25 166 TYR A O 1
ATOM 1343 N N . PHE A 1 167 ? 7.574 5.469 16.478 1.00 64.88 167 PHE A N 1
ATOM 1344 C CA . PHE A 1 167 ? 7.752 6.786 15.868 1.00 64.88 167 PHE A CA 1
ATOM 1345 C C . PHE A 1 167 ? 9.151 7.365 16.066 1.00 64.88 167 PHE A C 1
ATOM 1347 O O . PHE A 1 167 ? 9.703 7.918 15.124 1.00 64.88 167 PHE A O 1
ATOM 1354 N N . GLU A 1 168 ? 9.744 7.224 17.249 1.00 68.25 168 GLU A N 1
ATOM 1355 C CA . GLU A 1 168 ? 11.119 7.677 17.478 1.00 68.25 168 GLU A CA 1
ATOM 1356 C C . GLU A 1 168 ? 12.126 6.844 16.694 1.00 68.25 168 GLU A C 1
ATOM 1358 O O . GLU A 1 168 ? 13.125 7.392 16.240 1.00 68.25 168 GLU A O 1
ATOM 1363 N N . ILE A 1 169 ? 11.861 5.548 16.501 1.00 71.81 169 ILE A N 1
ATOM 1364 C CA . ILE A 1 169 ? 12.669 4.700 15.621 1.00 71.81 169 ILE A CA 1
ATOM 1365 C C . ILE A 1 169 ? 12.597 5.234 14.191 1.00 71.81 169 ILE A C 1
ATOM 1367 O O . ILE A 1 169 ? 13.640 5.452 13.587 1.00 71.81 169 ILE A O 1
ATOM 1371 N N . VAL A 1 170 ? 11.396 5.503 13.667 1.00 68.62 170 VAL A N 1
ATOM 1372 C CA . VAL A 1 170 ? 11.218 6.058 12.312 1.00 68.62 170 VAL A CA 1
ATOM 1373 C C . VAL A 1 170 ? 11.920 7.413 12.160 1.00 68.62 170 VAL A C 1
ATOM 1375 O O . VAL A 1 170 ? 12.613 7.631 11.170 1.00 68.62 170 VAL A O 1
ATOM 1378 N N . GLU A 1 171 ? 11.793 8.310 13.139 1.00 71.00 171 GLU A N 1
ATOM 1379 C CA . GLU A 1 171 ? 12.455 9.621 13.113 1.00 71.00 171 GLU A CA 1
ATOM 1380 C C . GLU A 1 171 ? 13.982 9.508 13.178 1.00 71.00 171 GLU A C 1
ATOM 1382 O O . GLU A 1 171 ? 14.679 10.105 12.361 1.00 71.00 171 GLU A O 1
ATOM 1387 N N . LYS A 1 172 ? 14.520 8.699 14.099 1.00 74.50 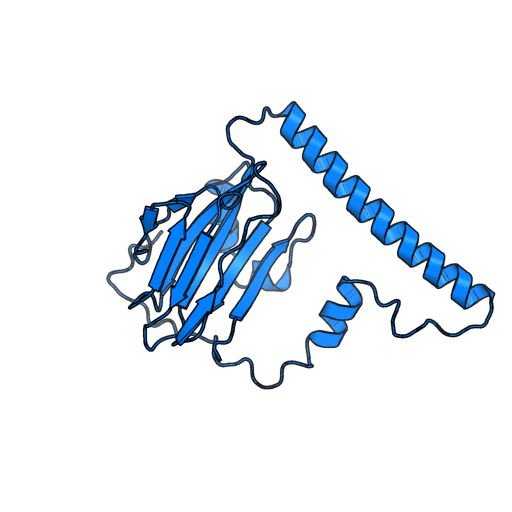172 LYS A N 1
ATOM 1388 C CA . LYS A 1 172 ? 15.969 8.466 14.210 1.00 74.50 172 LYS A CA 1
ATOM 1389 C C . LYS A 1 172 ? 16.530 7.765 12.973 1.00 74.50 172 LYS A C 1
ATOM 1391 O O . LYS A 1 172 ? 17.662 8.034 12.582 1.00 74.50 172 LYS A O 1
ATOM 1396 N N . ALA A 1 173 ? 15.743 6.889 12.351 1.00 73.88 173 ALA A N 1
ATOM 1397 C CA . ALA A 1 173 ? 16.133 6.160 11.152 1.00 73.88 173 ALA A CA 1
ATOM 1398 C C . ALA A 1 173 ? 16.071 7.002 9.871 1.00 73.88 173 ALA A C 1
ATOM 1400 O O . ALA A 1 173 ? 16.668 6.610 8.871 1.00 73.88 173 ALA A O 1
ATOM 1401 N N . ARG A 1 174 ? 15.412 8.170 9.895 1.00 70.62 174 ARG A N 1
ATOM 1402 C CA . ARG A 1 174 ? 15.213 9.035 8.721 1.00 70.62 174 ARG A CA 1
ATOM 1403 C C . ARG A 1 174 ? 16.514 9.375 7.987 1.00 70.62 174 ARG A C 1
ATOM 1405 O O . ARG A 1 174 ? 16.506 9.488 6.770 1.00 70.62 174 ARG A O 1
ATOM 1412 N N . HIS A 1 175 ? 17.615 9.533 8.719 1.00 72.62 175 HIS A N 1
ATOM 1413 C CA . HIS A 1 175 ? 18.928 9.880 8.161 1.00 72.62 175 HIS A CA 1
ATOM 1414 C C . HIS A 1 175 ? 19.875 8.681 8.015 1.00 72.62 175 HIS A C 1
ATOM 1416 O O . HIS A 1 175 ? 21.012 8.859 7.588 1.00 72.62 175 HIS A O 1
ATOM 1422 N N . LEU A 1 176 ? 19.441 7.471 8.393 1.00 74.62 176 LEU A N 1
ATOM 1423 C CA . LEU A 1 176 ? 20.261 6.261 8.268 1.00 74.62 176 LEU A CA 1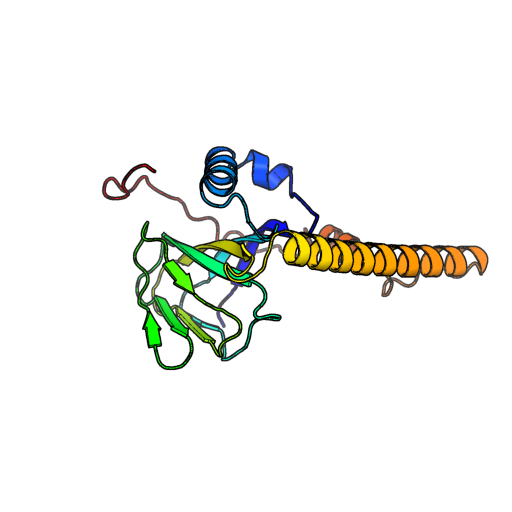
ATOM 1424 C C . LEU A 1 176 ? 20.304 5.736 6.830 1.00 74.62 176 LEU A C 1
ATOM 1426 O O . LEU A 1 176 ? 21.244 5.035 6.466 1.00 74.62 176 LEU A O 1
ATOM 1430 N N . LEU A 1 177 ? 19.304 6.073 6.014 1.00 66.44 177 LEU A N 1
ATOM 1431 C CA . LEU A 1 177 ? 19.314 5.789 4.586 1.00 66.44 177 LEU A CA 1
ATOM 1432 C C . LEU A 1 177 ? 20.155 6.857 3.878 1.00 66.44 177 LEU A C 1
ATOM 1434 O O . LEU A 1 177 ? 19.719 7.992 3.706 1.00 66.44 177 LEU A O 1
ATOM 1438 N N . THR A 1 178 ? 21.387 6.499 3.516 1.00 68.75 178 THR A N 1
ATOM 1439 C CA . THR A 1 178 ? 22.333 7.394 2.826 1.00 68.75 178 THR A CA 1
ATOM 1440 C C . THR A 1 178 ? 22.323 7.237 1.306 1.00 68.75 178 THR A C 1
ATOM 1442 O O . THR A 1 178 ? 22.869 8.088 0.614 1.00 68.75 178 THR A O 1
ATOM 1445 N N . ASP A 1 179 ? 21.732 6.154 0.798 1.00 70.00 179 ASP A N 1
ATOM 1446 C CA . ASP A 1 179 ? 21.601 5.841 -0.628 1.00 70.00 179 ASP A CA 1
ATOM 1447 C C . ASP A 1 179 ? 20.146 5.440 -0.913 1.00 70.00 179 ASP A C 1
ATOM 1449 O O . ASP A 1 179 ? 19.773 4.267 -0.868 1.00 70.00 179 ASP A O 1
ATOM 1453 N N . ASP A 1 180 ? 19.292 6.451 -1.081 1.00 71.94 180 ASP A N 1
ATOM 1454 C CA . ASP A 1 180 ? 17.845 6.294 -1.267 1.00 71.94 180 ASP A CA 1
ATOM 1455 C C . ASP A 1 180 ? 17.338 7.084 -2.484 1.00 71.94 180 ASP A C 1
ATOM 1457 O O . ASP A 1 180 ? 16.150 7.340 -2.628 1.00 71.94 180 ASP A O 1
ATOM 1461 N N . ASP A 1 181 ? 18.229 7.467 -3.401 1.00 76.31 181 ASP A N 1
ATOM 1462 C CA . ASP A 1 181 ? 17.853 8.248 -4.587 1.00 76.31 181 ASP A CA 1
ATOM 1463 C C . ASP A 1 181 ? 17.309 7.363 -5.727 1.00 76.31 181 ASP A C 1
ATOM 1465 O O . ASP A 1 181 ? 16.741 7.860 -6.698 1.00 76.31 181 ASP A O 1
ATOM 1469 N N . TRP A 1 182 ? 17.426 6.036 -5.611 1.00 77.00 182 TRP A N 1
ATOM 1470 C CA . TRP A 1 182 ? 17.029 5.062 -6.640 1.00 77.00 182 TRP A CA 1
ATOM 1471 C C . TRP A 1 182 ? 15.526 5.064 -6.969 1.00 77.00 182 TRP A C 1
ATOM 1473 O O . TRP A 1 182 ? 15.124 4.629 -8.052 1.00 77.00 182 TRP A O 1
ATOM 1483 N N . TRP A 1 183 ? 14.682 5.531 -6.043 1.00 73.44 183 TRP A N 1
ATOM 1484 C CA . TRP A 1 183 ? 13.235 5.676 -6.245 1.00 73.44 183 TRP A CA 1
ATOM 1485 C C . TRP A 1 183 ? 12.824 7.110 -6.600 1.00 73.44 183 TRP A C 1
ATOM 1487 O O . TRP A 1 183 ? 11.630 7.392 -6.738 1.00 73.44 183 TRP A O 1
ATOM 1497 N N . ILE A 1 184 ? 13.792 8.014 -6.810 1.00 70.38 184 ILE A N 1
ATOM 1498 C CA . ILE A 1 184 ? 13.551 9.322 -7.423 1.00 70.38 184 ILE A CA 1
ATOM 1499 C C . ILE A 1 184 ? 13.348 9.106 -8.921 1.00 70.38 184 ILE A C 1
ATOM 1501 O O . ILE A 1 184 ? 14.268 9.183 -9.736 1.00 70.38 184 ILE A O 1
ATOM 1505 N N . VAL A 1 185 ? 12.102 8.841 -9.296 1.00 66.00 185 VAL A N 1
ATOM 1506 C CA . VAL A 1 185 ? 11.719 8.724 -10.700 1.00 66.00 185 VAL A CA 1
ATOM 1507 C C . VAL A 1 185 ? 11.590 10.123 -11.298 1.00 66.00 185 VAL A C 1
ATOM 1509 O O . VAL A 1 185 ? 10.770 10.933 -10.857 1.00 66.00 185 VAL A O 1
ATOM 1512 N N . ARG A 1 186 ? 12.384 10.418 -12.333 1.00 57.38 186 ARG A N 1
ATOM 1513 C CA . ARG A 1 186 ? 12.161 11.589 -13.189 1.00 57.38 186 ARG A CA 1
ATOM 1514 C C . ARG A 1 186 ? 10.969 11.288 -14.086 1.00 57.38 186 ARG A C 1
ATOM 1516 O O . ARG A 1 186 ? 11.129 10.760 -15.177 1.00 57.38 186 ARG A O 1
ATOM 1523 N N . ALA A 1 187 ? 9.770 11.579 -13.595 1.00 54.69 187 ALA A N 1
ATOM 1524 C CA . ALA A 1 187 ? 8.568 11.467 -14.403 1.00 54.69 187 ALA A CA 1
ATOM 1525 C C . ALA A 1 187 ? 8.598 12.555 -15.485 1.00 54.69 187 ALA A C 1
ATOM 1527 O O . ALA A 1 187 ? 8.231 13.707 -15.241 1.00 54.69 187 ALA A O 1
ATOM 1528 N N . GLU A 1 188 ? 9.068 12.207 -16.681 1.00 57.34 188 GLU A N 1
ATOM 1529 C CA . GLU A 1 188 ? 8.716 12.973 -17.868 1.00 57.34 188 GLU A CA 1
ATOM 1530 C C . GLU A 1 188 ? 7.219 12.790 -18.116 1.00 57.34 188 GLU A C 1
ATOM 1532 O O . GLU A 1 188 ? 6.648 11.726 -17.870 1.00 57.34 188 GLU A O 1
ATOM 1537 N N . ARG A 1 189 ? 6.544 13.861 -18.535 1.00 53.25 189 ARG A N 1
ATOM 1538 C CA . ARG A 1 189 ? 5.110 13.804 -18.808 1.00 53.25 189 ARG A CA 1
ATOM 1539 C C . ARG A 1 189 ? 4.883 12.883 -20.004 1.00 53.25 189 ARG A C 1
ATOM 1541 O O . ARG A 1 189 ? 5.066 13.316 -21.137 1.00 53.25 189 ARG A O 1
ATOM 1548 N N . ASP A 1 190 ? 4.438 11.658 -19.753 1.00 57.03 190 ASP A N 1
ATOM 1549 C CA . ASP A 1 190 ? 3.983 10.767 -20.814 1.00 57.03 190 ASP A CA 1
ATOM 1550 C C . ASP A 1 190 ? 2.655 11.321 -21.385 1.00 57.03 190 ASP A C 1
ATOM 1552 O O . ASP A 1 190 ? 1.668 11.468 -20.649 1.00 57.03 190 ASP A O 1
ATOM 1556 N N . PRO A 1 191 ? 2.606 11.691 -22.680 1.00 52.97 191 PRO A N 1
ATOM 1557 C CA . PRO A 1 191 ? 1.413 12.249 -23.312 1.00 52.97 191 PRO A CA 1
ATOM 1558 C C . PRO A 1 191 ? 0.258 11.242 -23.428 1.00 52.97 191 PRO A C 1
ATOM 1560 O O . PRO A 1 191 ? -0.866 11.650 -23.721 1.00 52.97 191 PRO A O 1
ATOM 1563 N N . THR A 1 192 ? 0.515 9.949 -23.215 1.00 50.12 192 THR A N 1
ATOM 1564 C CA . THR A 1 192 ? -0.486 8.875 -23.248 1.00 50.12 192 THR A CA 1
ATOM 1565 C C . THR A 1 192 ? -1.157 8.643 -21.896 1.00 50.12 192 THR A C 1
ATOM 1567 O O . THR A 1 192 ? -2.281 8.131 -21.855 1.00 50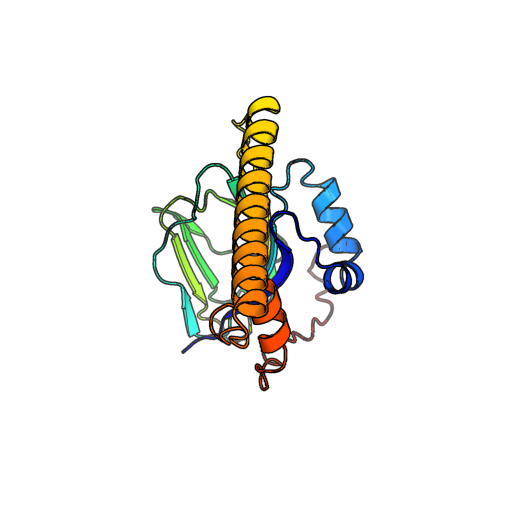.12 192 THR A O 1
ATOM 1570 N N . THR A 1 193 ? -0.543 9.097 -20.795 1.00 51.66 193 THR A N 1
ATOM 1571 C CA . THR A 1 193 ? -1.201 9.139 -19.486 1.00 51.66 193 THR A CA 1
ATOM 1572 C C . THR A 1 193 ? -2.392 10.085 -19.563 1.00 51.66 193 THR A C 1
ATOM 1574 O O . THR A 1 193 ? -2.243 11.306 -19.682 1.00 51.66 193 THR A O 1
ATOM 1577 N N . ARG A 1 194 ? -3.602 9.522 -19.509 1.00 45.16 194 ARG A N 1
ATOM 1578 C CA . ARG A 1 194 ? -4.827 10.322 -19.453 1.00 45.16 194 ARG A CA 1
ATOM 1579 C C . ARG A 1 194 ? -4.775 11.179 -18.184 1.00 45.16 194 ARG A C 1
ATOM 1581 O O . ARG A 1 194 ? -4.541 10.624 -17.111 1.00 45.16 194 ARG A O 1
ATOM 1588 N N . PRO A 1 195 ? -4.976 12.505 -18.277 1.00 39.22 195 PRO A N 1
ATOM 1589 C CA . PRO A 1 195 ? -5.123 13.330 -17.090 1.00 39.22 195 PRO A CA 1
ATOM 1590 C C . PRO A 1 195 ? -6.309 12.796 -16.284 1.00 39.22 195 PRO A C 1
ATOM 1592 O O . PRO A 1 195 ? -7.415 12.717 -16.819 1.00 39.22 195 PRO A O 1
ATOM 1595 N N . THR A 1 196 ? -6.064 12.388 -15.040 1.00 43.88 196 THR A N 1
ATOM 1596 C CA . THR A 1 196 ? -7.118 12.256 -14.027 1.00 43.88 196 THR A CA 1
ATOM 1597 C C . THR A 1 196 ? -7.676 13.629 -13.695 1.00 43.88 196 THR A C 1
ATOM 1599 O O . THR A 1 196 ? -6.834 14.527 -13.441 1.00 43.88 196 THR A O 1
#

Secondary structure (DSSP, 8-state):
---EEEEEEEETTEE-HHHHHH-HHHHHHHHHH-TTEEEEEEEEEE-TTEEEEEE--S-TTEEEEEEEEE--TTEEEEETTEEE-PPTT--EEE-TTS-EEEEE-SSS-EEEEEEEEE-TTS-HHHHHHHHHHHHHHHHHHHHHHHHHHHHHHHTT-PPPGGG--HHHHHHHHTTT-S--GGG-------TTS---